Protein AF-A0A1E7NFA7-F1 (afdb_monomer_lite)

Secondary structure (DSSP, 8-state):
-HHHHHHHHHHHHHHHHHTTSTTEEHHHHHHHT-HHHHHHHHHHHHHHHHHHS-TTTHHHHHHHHHHHHHHHHHHHHHHHHTS---EEEEEEEE-TT--SEEEEEEEEEESSSTT-EEEEEEEEEESSGGG-EEEEEEEEE-STTPPPEEEEEEEETTEEEEEESS-EEEEEEPTTT--EEE--

Organism: Kitasatospora aureofaciens (NCBI:txid1894)

Sequence (184 aa):
MLLACGAVAVLLYTEGQWESRSGGLMLVADLLNRPELLLGGALAALIAAAWLSDRRTAVRAASRAVTVTAGVVFLLGALAAHKVSAAETRSREDAPAGAQRTLVVVHRSYGSGSQAGEHWHVLLESGEGWSARRWLLADVGGAPDGARLVEASWTGREQITVVTDSYRRVFNLDQDSGEPVEAR

Foldseek 3Di:
DVVVVVVVLVVLLVVLVVLLAFWHWPVSVVCNVPVPNVLVVVVVVLVVVLVPDDDPVNPVVVVVVVCVSVVVSVVVVVVVVPPAPWPWDKDWDDAPQPFQKIWIKIWTAGCDDQQHKIWIWTKIWHDDDRNIGIHTPDIWDRDPPTWAWPDWDDPDNQKIWTDTPVDIWIWGADPPSRGTDTDD

pLDDT: mean 71.23, std 17.2, range [38.72, 96.31]

Structure (mmCIF, N/CA/C/O backbone):
data_AF-A0A1E7NFA7-F1
#
_entry.id   AF-A0A1E7NFA7-F1
#
loop_
_atom_site.group_PDB
_atom_site.id
_atom_site.type_symbol
_atom_site.label_atom_id
_atom_site.label_alt_id
_atom_site.label_comp_id
_atom_site.label_asym_id
_atom_site.label_entity_id
_atom_site.label_seq_id
_atom_site.pdbx_PDB_ins_code
_atom_site.Cartn_x
_atom_site.Cartn_y
_atom_site.Cartn_z
_atom_site.occupancy
_atom_site.B_iso_or_equiv
_atom_site.auth_seq_id
_atom_site.auth_comp_id
_atom_site.auth_asym_id
_atom_site.auth_atom_id
_atom_site.pdbx_PDB_model_num
ATOM 1 N N . MET A 1 1 ? 12.119 2.334 -33.782 1.00 45.09 1 MET A N 1
ATOM 2 C CA . MET A 1 1 ? 12.369 1.357 -32.697 1.00 45.09 1 MET A CA 1
ATOM 3 C C . MET A 1 1 ? 12.700 2.008 -31.353 1.00 45.09 1 MET A C 1
ATOM 5 O O . MET A 1 1 ? 12.041 1.661 -30.391 1.00 45.09 1 MET A O 1
ATOM 9 N N . LEU A 1 2 ? 13.608 2.988 -31.249 1.00 39.47 2 LEU A N 1
ATOM 10 C CA . LEU A 1 2 ? 13.933 3.638 -29.957 1.00 39.47 2 LEU A CA 1
ATOM 11 C C . LEU A 1 2 ? 12.757 4.388 -29.291 1.00 39.47 2 LEU A C 1
ATOM 13 O O . LEU A 1 2 ? 12.596 4.315 -28.077 1.00 39.47 2 LEU A O 1
ATOM 17 N N . LEU A 1 3 ? 11.886 5.028 -30.082 1.00 38.72 3 LEU A N 1
ATOM 18 C CA . LEU A 1 3 ? 10.644 5.642 -29.583 1.00 38.72 3 LEU A CA 1
ATOM 19 C C . LEU A 1 3 ? 9.662 4.619 -28.986 1.00 38.72 3 LEU A C 1
ATOM 21 O O . LEU A 1 3 ? 8.922 4.956 -28.069 1.00 38.72 3 LEU A O 1
ATOM 25 N N . ALA A 1 4 ? 9.685 3.369 -29.461 1.00 44.06 4 ALA A N 1
ATOM 26 C CA . ALA A 1 4 ? 8.827 2.311 -28.935 1.00 44.06 4 ALA A CA 1
ATOM 27 C C . ALA A 1 4 ? 9.319 1.825 -27.563 1.00 44.06 4 ALA A C 1
ATOM 29 O O . ALA A 1 4 ? 8.507 1.635 -26.669 1.00 44.06 4 ALA A O 1
ATOM 30 N N . CYS A 1 5 ? 10.636 1.714 -27.349 1.00 47.72 5 CYS A N 1
ATOM 31 C CA . CYS A 1 5 ? 11.182 1.342 -26.038 1.00 47.72 5 CYS A CA 1
ATOM 32 C C . CYS A 1 5 ? 10.959 2.431 -24.979 1.00 47.72 5 CYS A C 1
ATOM 34 O O . CYS A 1 5 ? 10.634 2.114 -23.840 1.00 47.72 5 CYS A O 1
ATOM 36 N N . GLY A 1 6 ? 11.087 3.710 -25.356 1.00 47.09 6 GLY A N 1
ATOM 37 C CA . GLY A 1 6 ? 10.772 4.828 -24.461 1.00 47.09 6 GLY A CA 1
ATOM 38 C C . GLY A 1 6 ? 9.289 4.868 -24.084 1.00 47.09 6 GLY A C 1
ATOM 39 O O . GLY A 1 6 ? 8.961 5.019 -22.912 1.00 47.09 6 GLY A O 1
ATOM 40 N N . ALA A 1 7 ? 8.395 4.652 -25.054 1.00 48.97 7 ALA A N 1
ATOM 41 C CA . ALA A 1 7 ? 6.959 4.561 -24.801 1.00 48.97 7 ALA A CA 1
ATOM 42 C C . ALA A 1 7 ? 6.597 3.353 -23.925 1.00 48.97 7 ALA A C 1
ATOM 44 O O . ALA A 1 7 ? 5.767 3.491 -23.040 1.00 48.97 7 ALA A O 1
ATOM 45 N N . VAL A 1 8 ? 7.251 2.202 -24.113 1.00 54.06 8 VAL A N 1
ATOM 46 C CA . VAL A 1 8 ? 7.074 1.022 -23.251 1.00 54.06 8 VAL A CA 1
ATOM 47 C C . VAL A 1 8 ? 7.564 1.297 -21.832 1.00 54.06 8 VAL A C 1
ATOM 49 O O . VAL A 1 8 ? 6.873 0.939 -20.893 1.00 54.06 8 VAL A O 1
ATOM 52 N N . ALA A 1 9 ? 8.693 1.980 -21.641 1.00 54.16 9 ALA A N 1
ATOM 53 C CA . ALA A 1 9 ? 9.161 2.345 -20.303 1.00 54.16 9 ALA A CA 1
ATOM 54 C C . ALA A 1 9 ? 8.204 3.320 -19.595 1.00 54.16 9 ALA A C 1
ATOM 56 O O . ALA A 1 9 ? 7.953 3.172 -18.403 1.00 54.16 9 ALA A O 1
ATOM 57 N N . VAL A 1 10 ? 7.634 4.283 -20.330 1.00 53.47 10 VAL A N 1
ATOM 58 C CA . VAL A 1 10 ? 6.617 5.203 -19.795 1.00 53.47 10 VAL A CA 1
ATOM 59 C C . VAL A 1 10 ? 5.309 4.468 -19.512 1.00 53.47 10 VAL A C 1
ATOM 61 O O . VAL A 1 10 ? 4.738 4.680 -18.451 1.00 53.47 10 VAL A O 1
ATOM 64 N N . LEU A 1 11 ? 4.870 3.573 -20.401 1.00 53.56 11 LEU A N 1
ATOM 65 C CA . LEU A 1 11 ? 3.672 2.757 -20.203 1.00 53.56 11 LEU A CA 1
ATOM 66 C C . LEU A 1 11 ? 3.831 1.806 -19.020 1.00 53.56 11 LEU A C 1
ATOM 68 O O . LEU A 1 11 ? 2.922 1.707 -18.216 1.00 53.56 11 LEU A O 1
ATOM 72 N N . LEU A 1 12 ? 4.994 1.178 -18.850 1.00 53.06 12 LEU A N 1
ATOM 73 C CA . LEU A 1 12 ? 5.303 0.339 -17.692 1.00 53.06 12 LEU A CA 1
ATOM 74 C C . LEU A 1 12 ? 5.412 1.164 -16.405 1.00 53.06 12 LEU A C 1
ATOM 76 O O . LEU A 1 12 ? 4.978 0.709 -15.354 1.00 53.06 12 LEU A O 1
ATOM 80 N N . TYR A 1 13 ? 5.939 2.389 -16.471 1.00 51.97 13 TYR A N 1
ATOM 81 C CA . TYR A 1 13 ? 5.936 3.308 -15.332 1.00 51.97 13 TYR A CA 1
ATOM 82 C C . TYR A 1 13 ? 4.511 3.728 -14.952 1.00 51.97 13 TYR A C 1
ATOM 84 O O . TYR A 1 13 ? 4.179 3.765 -13.767 1.00 51.97 13 TYR A O 1
ATOM 92 N N . THR A 1 14 ? 3.648 4.000 -15.937 1.00 48.22 14 THR A N 1
ATOM 93 C CA . THR A 1 14 ? 2.232 4.270 -15.678 1.00 48.22 14 THR A CA 1
ATOM 94 C C . THR A 1 14 ? 1.519 3.020 -15.179 1.00 48.22 14 THR A C 1
ATOM 96 O O . THR A 1 14 ? 0.798 3.118 -14.199 1.00 48.22 14 THR A O 1
ATOM 99 N N . GLU A 1 15 ? 1.778 1.837 -15.736 1.00 45.34 15 GLU A N 1
ATOM 100 C CA . GLU A 1 15 ? 1.174 0.580 -15.281 1.00 45.34 15 GLU A CA 1
ATOM 101 C C . GLU A 1 15 ? 1.605 0.254 -13.845 1.00 45.34 15 GLU A C 1
ATOM 103 O O . GLU A 1 15 ? 0.772 -0.127 -13.038 1.00 45.34 15 GLU A O 1
ATOM 108 N N . GLY A 1 16 ? 2.860 0.524 -13.465 1.00 45.97 16 GLY A N 1
ATOM 109 C CA . GLY A 1 16 ? 3.337 0.373 -12.085 1.00 45.97 16 GLY A CA 1
ATOM 110 C C . GLY A 1 16 ? 2.671 1.340 -11.098 1.00 45.97 16 GLY A C 1
ATOM 111 O O . GLY A 1 16 ? 2.460 0.998 -9.934 1.00 45.97 16 GLY A O 1
ATOM 112 N N . GLN A 1 17 ? 2.273 2.532 -11.556 1.00 46.72 17 GLN A N 1
ATOM 113 C CA . GLN A 1 17 ? 1.425 3.450 -10.780 1.00 46.72 17 GLN A CA 1
ATOM 114 C C . GLN A 1 17 ? -0.026 2.944 -10.683 1.00 46.72 17 GLN A C 1
ATOM 116 O O . GLN A 1 17 ? -0.701 3.209 -9.691 1.00 46.72 17 GLN A O 1
ATOM 121 N N . TRP A 1 18 ? -0.507 2.192 -11.679 1.00 40.34 18 TRP A N 1
ATOM 122 C CA . TRP A 1 18 ? -1.835 1.571 -11.668 1.00 40.34 18 TRP A CA 1
ATOM 123 C C . TRP A 1 18 ? -1.881 0.279 -10.837 1.00 40.34 18 TRP A C 1
ATOM 125 O O . TRP A 1 18 ? -2.847 0.091 -10.108 1.00 40.34 18 TRP A O 1
ATOM 135 N N . GLU A 1 19 ? -0.829 -0.545 -10.833 1.00 43.25 19 GLU A N 1
ATOM 136 C CA . GLU A 1 19 ? -0.647 -1.684 -9.911 1.00 43.25 19 GLU A CA 1
ATOM 137 C C . GLU A 1 19 ? -0.316 -1.253 -8.478 1.00 43.25 19 GLU A C 1
ATOM 139 O O . GLU A 1 19 ? -0.410 -2.051 -7.550 1.00 43.25 19 GLU A O 1
ATOM 144 N N . SER A 1 20 ? 0.020 0.023 -8.274 1.00 44.62 20 SER A N 1
ATOM 145 C CA . SER A 1 20 ? 0.034 0.630 -6.940 1.00 44.62 20 SER A CA 1
ATOM 146 C C . SER A 1 20 ? -1.382 0.891 -6.400 1.00 44.62 20 SER A C 1
ATOM 148 O O . SER A 1 20 ? -1.522 1.314 -5.252 1.00 44.62 20 SER A O 1
ATOM 150 N N . ARG A 1 21 ? -2.443 0.631 -7.188 1.00 51.91 21 ARG A N 1
ATOM 151 C CA . ARG A 1 21 ? -3.807 0.512 -6.659 1.00 51.91 21 ARG A CA 1
ATOM 152 C C . ARG A 1 21 ? -4.007 -0.859 -6.031 1.00 51.91 21 ARG A C 1
ATOM 154 O O . ARG A 1 21 ? -3.461 -1.861 -6.480 1.00 51.91 21 ARG A O 1
ATOM 161 N N . SER A 1 22 ? -4.809 -0.863 -4.976 1.00 59.03 22 SER A N 1
ATOM 162 C CA . SER A 1 22 ? -5.050 -2.000 -4.102 1.00 59.03 22 SER A CA 1
ATOM 163 C C . SER A 1 22 ? -5.289 -3.308 -4.873 1.00 59.03 22 SER A C 1
ATOM 165 O O . SER A 1 22 ? -6.255 -3.409 -5.622 1.00 59.03 22 SER A O 1
ATOM 167 N N . GLY A 1 23 ? -4.395 -4.291 -4.692 1.00 59.59 23 GLY A N 1
ATOM 168 C CA . GLY A 1 23 ? -4.496 -5.636 -5.274 1.00 59.59 23 GLY A CA 1
ATOM 169 C C . GLY A 1 23 ? -3.471 -5.996 -6.360 1.00 59.59 23 GLY A C 1
ATOM 170 O O . GLY A 1 23 ? -3.515 -7.126 -6.849 1.00 59.59 23 GLY A O 1
ATOM 171 N N . GLY A 1 24 ? -2.554 -5.092 -6.729 1.00 67.81 24 GLY A N 1
ATOM 172 C CA . GLY A 1 24 ? -1.496 -5.349 -7.720 1.00 67.81 24 GLY A CA 1
ATOM 173 C C . GLY A 1 24 ? -0.357 -6.264 -7.239 1.00 67.81 24 GLY A C 1
ATOM 174 O O . GLY A 1 24 ? -0.185 -6.495 -6.034 1.00 67.81 24 GLY A O 1
ATOM 175 N N . LEU A 1 25 ? 0.434 -6.796 -8.185 1.00 68.31 25 LEU A N 1
ATOM 176 C CA . LEU A 1 25 ? 1.561 -7.692 -7.896 1.00 68.31 25 LEU A CA 1
ATOM 177 C C . LEU A 1 25 ? 2.736 -6.924 -7.274 1.00 68.31 25 LEU A C 1
ATOM 179 O O . LEU A 1 25 ? 3.338 -6.037 -7.881 1.00 68.31 25 LEU A O 1
ATOM 183 N N . MET A 1 26 ? 3.124 -7.324 -6.063 1.00 68.50 26 MET A N 1
ATOM 184 C CA . MET A 1 26 ? 4.132 -6.639 -5.252 1.00 68.50 26 MET A CA 1
ATOM 185 C C . MET A 1 26 ? 5.502 -6.564 -5.939 1.00 68.50 26 MET A C 1
ATOM 187 O O . MET A 1 26 ? 6.153 -5.522 -5.884 1.00 68.50 26 MET A O 1
ATOM 191 N N . LEU A 1 27 ? 5.941 -7.639 -6.608 1.00 59.28 27 LEU A N 1
ATOM 192 C CA . LEU A 1 27 ? 7.246 -7.666 -7.285 1.00 59.28 27 LEU A CA 1
ATOM 193 C C . LEU A 1 27 ? 7.311 -6.730 -8.489 1.00 59.28 27 LEU A C 1
ATOM 195 O O . LEU A 1 27 ? 8.365 -6.150 -8.743 1.00 59.28 27 LEU A O 1
ATOM 199 N N . VAL A 1 28 ? 6.209 -6.574 -9.223 1.00 61.00 28 VAL A N 1
ATOM 200 C CA . VAL A 1 28 ? 6.164 -5.681 -10.385 1.00 61.00 28 VAL A CA 1
ATOM 201 C C . VAL A 1 28 ? 6.218 -4.233 -9.904 1.00 61.00 28 VAL A C 1
ATOM 203 O O . VAL A 1 28 ? 7.060 -3.464 -10.374 1.00 61.00 28 VAL A O 1
ATOM 206 N N . ALA A 1 2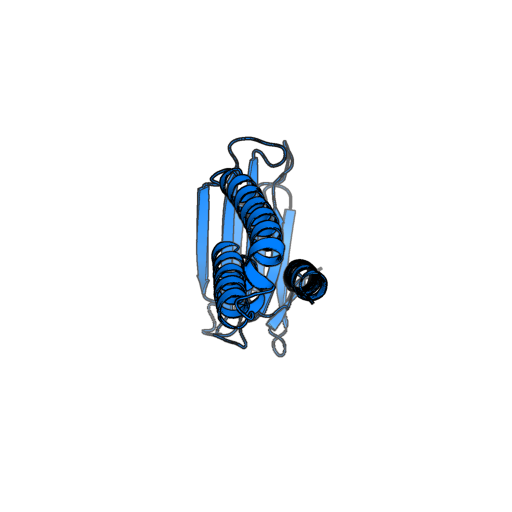9 ? 5.435 -3.901 -8.874 1.00 59.91 29 ALA A N 1
ATOM 207 C CA . ALA A 1 29 ? 5.470 -2.592 -8.232 1.00 59.91 29 ALA A CA 1
ATOM 208 C C . ALA A 1 29 ? 6.856 -2.265 -7.643 1.00 59.91 29 ALA A C 1
ATOM 210 O O . ALA A 1 29 ? 7.389 -1.187 -7.901 1.00 59.91 29 ALA A O 1
ATOM 211 N N . ASP A 1 30 ? 7.488 -3.187 -6.906 1.00 63.66 30 ASP A N 1
ATOM 212 C CA . ASP A 1 30 ? 8.806 -2.950 -6.298 1.00 63.66 30 ASP A CA 1
ATOM 213 C C . ASP A 1 30 ? 9.936 -2.870 -7.339 1.00 63.66 30 ASP A C 1
ATOM 215 O O . ASP A 1 30 ? 10.880 -2.096 -7.157 1.00 63.66 30 ASP A O 1
ATOM 219 N N . LEU A 1 31 ? 9.847 -3.614 -8.449 1.00 57.94 31 LEU A N 1
ATOM 220 C CA . LEU A 1 31 ? 10.816 -3.538 -9.545 1.00 57.94 31 LEU A CA 1
ATOM 221 C C . LEU A 1 31 ? 10.690 -2.218 -10.321 1.00 57.94 31 LEU A C 1
ATOM 223 O O . LEU A 1 31 ? 11.700 -1.580 -10.616 1.00 57.94 31 LEU A O 1
ATOM 227 N N . LEU A 1 32 ? 9.462 -1.782 -10.612 1.00 57.47 32 LEU A N 1
ATOM 228 C CA . LEU A 1 32 ? 9.188 -0.529 -11.325 1.00 57.47 32 LEU A CA 1
ATOM 229 C C . LEU A 1 32 ? 9.464 0.711 -10.470 1.00 57.47 32 LEU A C 1
ATOM 231 O O . LEU A 1 32 ? 9.817 1.762 -11.005 1.00 57.47 32 LEU A O 1
ATOM 235 N N . ASN A 1 33 ? 9.361 0.593 -9.146 1.00 58.44 33 ASN A N 1
ATOM 236 C CA . ASN A 1 33 ? 9.668 1.680 -8.220 1.00 58.44 33 ASN A CA 1
ATOM 237 C C . ASN A 1 33 ? 11.178 1.820 -7.931 1.00 58.44 33 ASN A C 1
ATOM 239 O O . ASN A 1 33 ? 11.580 2.713 -7.185 1.00 58.44 33 ASN A O 1
ATOM 243 N N . ARG A 1 34 ? 12.033 0.974 -8.535 1.00 55.78 34 ARG A N 1
ATOM 244 C CA . ARG A 1 34 ? 13.500 1.107 -8.513 1.00 55.78 34 ARG A CA 1
ATOM 245 C C . ARG A 1 34 ? 14.010 1.709 -9.828 1.00 55.78 34 ARG A C 1
ATOM 247 O O . ARG A 1 34 ? 14.362 0.964 -10.748 1.00 55.78 34 ARG A O 1
ATOM 254 N N . PRO A 1 35 ? 14.120 3.050 -9.929 1.00 55.28 35 PRO A N 1
ATOM 255 C CA . PRO A 1 35 ? 14.552 3.716 -11.160 1.00 55.28 35 PRO A CA 1
ATOM 256 C C . PRO A 1 35 ? 15.947 3.266 -11.617 1.00 55.28 35 PRO A C 1
ATOM 258 O O . PRO A 1 35 ? 16.221 3.236 -12.811 1.00 55.28 35 PRO A O 1
ATOM 261 N N . GLU A 1 36 ? 16.810 2.850 -10.691 1.00 58.50 36 GLU A N 1
ATOM 262 C CA . GLU A 1 36 ? 18.171 2.3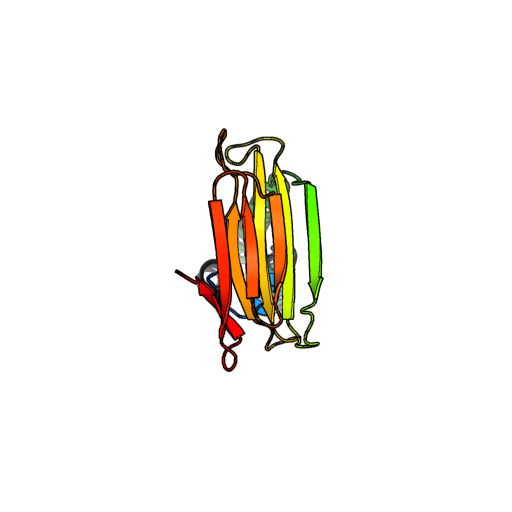81 -10.972 1.00 58.50 36 GLU A CA 1
ATOM 263 C C . GLU A 1 36 ? 18.211 1.124 -11.850 1.00 58.50 36 GLU A C 1
ATOM 265 O O . GLU A 1 36 ? 19.040 1.031 -12.754 1.00 58.50 36 GLU A O 1
ATOM 270 N N . LEU A 1 37 ? 17.296 0.172 -11.635 1.00 57.00 37 LEU A N 1
ATOM 271 C CA . LEU A 1 37 ? 17.248 -1.069 -12.415 1.00 57.00 37 LEU A CA 1
ATOM 272 C C . LEU A 1 37 ? 16.712 -0.820 -13.825 1.00 57.00 37 LEU A C 1
ATOM 274 O O . LEU A 1 37 ? 17.230 -1.381 -14.791 1.00 57.00 37 LEU A O 1
ATOM 278 N N . LEU A 1 38 ? 15.728 0.074 -13.955 1.00 59.97 38 LEU A N 1
ATOM 279 C CA . LEU A 1 38 ? 15.221 0.518 -15.253 1.00 59.97 38 LEU A CA 1
ATOM 280 C C . LEU A 1 38 ? 16.298 1.275 -16.042 1.00 59.97 38 LEU A C 1
ATOM 282 O O . LEU A 1 38 ? 16.486 1.018 -17.231 1.00 59.97 38 LEU A O 1
ATOM 286 N N . LEU A 1 39 ? 17.054 2.153 -15.376 1.00 57.22 39 LEU A N 1
ATOM 287 C CA . LEU A 1 39 ? 18.181 2.870 -15.976 1.00 57.22 39 LEU A CA 1
ATOM 288 C C . LEU A 1 39 ? 19.314 1.913 -16.376 1.00 57.22 39 LEU A C 1
ATOM 290 O O . LEU A 1 39 ? 19.850 2.033 -17.478 1.00 57.22 39 LEU A O 1
ATOM 294 N N . GLY A 1 40 ? 19.641 0.929 -15.533 1.00 60.91 40 GLY A N 1
ATOM 295 C CA . GLY A 1 40 ? 20.648 -0.094 -15.822 1.00 60.91 40 GLY A CA 1
ATOM 296 C C . GLY A 1 40 ? 20.266 -0.993 -17.001 1.00 60.91 40 GLY A C 1
ATOM 297 O O . GLY A 1 40 ? 21.081 -1.220 -17.895 1.00 60.91 40 GLY A O 1
ATOM 298 N N . GLY A 1 41 ? 19.009 -1.446 -17.057 1.00 63.06 41 GLY A N 1
ATOM 299 C CA . GLY A 1 41 ? 18.480 -2.229 -18.176 1.00 63.06 41 GLY A CA 1
ATOM 300 C C . GLY A 1 41 ? 18.457 -1.439 -19.487 1.00 63.06 41 GLY A C 1
ATOM 301 O O . GLY A 1 41 ? 18.881 -1.948 -20.527 1.00 63.06 41 GLY A O 1
ATOM 302 N N . ALA A 1 42 ? 18.045 -0.169 -19.437 1.00 60.53 42 ALA A N 1
ATOM 303 C CA . ALA A 1 42 ? 18.094 0.723 -20.591 1.00 60.53 42 ALA A CA 1
ATOM 304 C C . ALA A 1 42 ? 19.535 0.937 -21.088 1.00 60.53 42 ALA A C 1
ATOM 306 O O . ALA A 1 42 ? 19.786 0.868 -22.291 1.00 60.53 42 ALA A O 1
ATOM 307 N N . LEU A 1 43 ? 20.497 1.125 -20.177 1.00 56.06 43 LEU A N 1
ATOM 308 C CA . LEU A 1 43 ? 21.916 1.248 -20.511 1.00 56.06 43 LEU A CA 1
ATOM 309 C C . LEU A 1 43 ? 22.455 -0.027 -21.180 1.00 56.06 43 LEU A C 1
ATOM 311 O O . LEU A 1 43 ? 23.102 0.053 -22.224 1.00 56.06 43 LEU A O 1
ATOM 315 N N . ALA A 1 44 ? 22.154 -1.203 -20.624 1.00 59.62 44 ALA A N 1
ATOM 316 C CA . ALA A 1 44 ? 22.566 -2.486 -21.188 1.00 59.62 44 ALA A CA 1
ATOM 317 C C . ALA A 1 44 ? 21.990 -2.709 -22.597 1.00 59.62 44 ALA A C 1
ATOM 319 O O . ALA A 1 44 ? 22.716 -3.118 -23.506 1.00 59.62 44 ALA A O 1
ATOM 320 N N . ALA A 1 45 ? 20.716 -2.369 -22.810 1.00 60.47 45 ALA A N 1
ATOM 321 C CA . ALA A 1 45 ? 20.075 -2.451 -24.119 1.00 60.47 45 ALA A CA 1
ATOM 322 C C . ALA A 1 45 ? 20.722 -1.506 -25.148 1.00 60.47 45 ALA A C 1
ATOM 324 O O . ALA A 1 45 ? 20.890 -1.883 -26.308 1.00 60.47 45 ALA A O 1
ATOM 325 N N . LEU A 1 46 ? 21.140 -0.304 -24.735 1.00 58.53 46 LEU A N 1
ATOM 326 C CA . LEU A 1 46 ? 21.867 0.633 -25.601 1.00 58.53 46 LEU A CA 1
ATOM 327 C C . LEU A 1 46 ? 23.261 0.122 -25.962 1.00 58.53 46 LEU A C 1
ATOM 329 O O . LEU A 1 46 ? 23.669 0.250 -27.115 1.00 58.53 46 LEU A O 1
ATOM 333 N N . ILE A 1 47 ? 23.977 -0.477 -25.007 1.00 57.03 47 ILE A N 1
ATOM 334 C CA . ILE A 1 47 ? 25.289 -1.090 -25.252 1.00 57.03 47 ILE A CA 1
ATOM 335 C C . ILE A 1 47 ? 25.145 -2.253 -26.240 1.00 57.03 47 ILE A C 1
ATOM 337 O O . ILE A 1 47 ? 25.897 -2.322 -27.212 1.00 57.03 47 ILE A O 1
ATOM 341 N N . ALA A 1 48 ? 24.149 -3.122 -26.050 1.00 58.66 48 ALA A N 1
ATOM 342 C CA . ALA A 1 48 ? 23.862 -4.228 -26.961 1.00 58.66 48 ALA A CA 1
ATOM 343 C C . ALA A 1 48 ? 23.477 -3.736 -28.368 1.00 58.66 48 ALA A C 1
ATOM 345 O O . ALA A 1 48 ? 23.981 -4.251 -29.365 1.00 58.66 48 ALA A O 1
ATOM 346 N N . ALA A 1 49 ? 22.641 -2.698 -28.462 1.00 56.84 49 ALA A N 1
ATOM 347 C CA . ALA A 1 49 ? 22.261 -2.086 -29.733 1.00 56.84 49 ALA A CA 1
ATOM 348 C C . ALA A 1 49 ? 23.454 -1.426 -30.446 1.00 56.84 49 ALA A C 1
ATOM 350 O O . ALA A 1 49 ? 23.568 -1.523 -31.667 1.00 56.84 49 ALA A O 1
ATOM 351 N N . ALA A 1 50 ? 24.365 -0.796 -29.697 1.00 53.69 50 ALA A N 1
ATOM 352 C CA . ALA A 1 50 ? 25.601 -0.239 -30.241 1.00 53.69 50 ALA A CA 1
ATOM 353 C C . ALA A 1 50 ? 26.535 -1.341 -30.766 1.00 53.69 50 ALA A C 1
ATOM 355 O O . ALA A 1 50 ? 27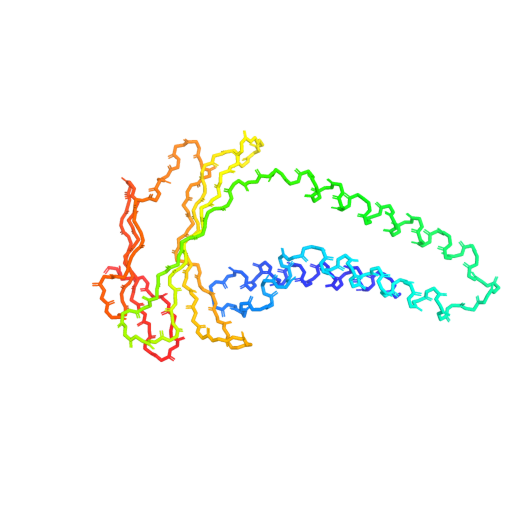.115 -1.186 -31.840 1.00 53.69 50 ALA A O 1
ATOM 356 N N . TRP A 1 51 ? 26.621 -2.474 -30.061 1.00 56.94 51 TRP A N 1
ATOM 357 C CA . TRP A 1 51 ? 27.388 -3.651 -30.481 1.00 56.94 51 TRP A CA 1
ATOM 358 C C . TRP A 1 51 ? 26.833 -4.326 -31.740 1.00 56.94 51 TRP A C 1
ATOM 360 O O . TRP A 1 51 ? 27.612 -4.795 -32.566 1.00 56.94 51 TRP A O 1
ATOM 370 N N . LEU A 1 52 ? 25.506 -4.357 -31.905 1.00 58.66 52 LEU A N 1
ATOM 371 C CA . LEU A 1 52 ? 24.844 -4.943 -33.078 1.00 58.66 52 LEU A CA 1
ATOM 372 C C . LEU A 1 52 ? 24.823 -4.019 -34.309 1.00 58.66 52 LEU A C 1
ATOM 374 O O . LEU A 1 52 ? 24.473 -4.466 -35.400 1.00 58.66 52 LEU A O 1
ATOM 378 N N . SER A 1 53 ? 25.147 -2.732 -34.152 1.00 50.00 53 SER A N 1
ATOM 379 C CA . SER A 1 53 ? 25.070 -1.754 -35.240 1.00 50.00 53 SER A CA 1
ATOM 380 C C . SER A 1 53 ? 26.315 -1.769 -36.138 1.00 50.00 53 SER A C 1
ATOM 382 O O . SER A 1 53 ? 27.451 -1.707 -35.671 1.00 50.00 53 SER A O 1
ATOM 384 N N . ASP A 1 54 ? 26.097 -1.849 -37.452 1.00 53.59 54 ASP A N 1
ATOM 385 C CA . ASP A 1 54 ? 27.154 -2.002 -38.456 1.00 53.59 54 ASP A CA 1
ATOM 386 C C . ASP A 1 54 ? 28.085 -0.767 -38.537 1.00 53.59 54 ASP A C 1
ATOM 388 O O . ASP A 1 54 ? 27.648 0.391 -38.525 1.00 53.59 54 ASP A O 1
ATOM 392 N N . ARG A 1 55 ? 29.403 -1.007 -38.631 1.00 55.84 55 ARG A N 1
ATOM 393 C CA . ARG A 1 55 ? 30.483 -0.045 -38.304 1.00 55.84 55 ARG A CA 1
ATOM 394 C C . ARG A 1 55 ? 30.480 1.255 -39.124 1.00 55.84 55 ARG A C 1
ATOM 396 O O . ARG A 1 55 ? 31.092 2.233 -38.697 1.00 55.84 55 ARG A O 1
ATOM 403 N N . ARG A 1 56 ? 29.839 1.295 -40.299 1.00 54.44 56 ARG A N 1
ATOM 404 C CA . ARG A 1 56 ? 29.933 2.425 -41.255 1.00 54.44 56 ARG A CA 1
ATOM 405 C C . ARG A 1 56 ? 28.807 3.458 -41.143 1.00 54.44 56 ARG A C 1
ATOM 407 O O . ARG A 1 56 ? 29.049 4.633 -41.401 1.00 54.44 56 ARG A O 1
ATOM 414 N N . THR A 1 57 ? 27.612 3.063 -40.714 1.00 50.38 57 THR A N 1
ATOM 415 C CA . THR A 1 57 ? 26.479 3.969 -40.418 1.00 50.38 57 THR A CA 1
ATOM 416 C C . THR A 1 57 ? 26.384 4.311 -38.927 1.00 50.38 57 THR A C 1
ATOM 418 O O . THR A 1 57 ? 25.755 5.305 -38.556 1.00 50.38 57 THR A O 1
ATOM 421 N N . ALA A 1 58 ? 27.087 3.549 -38.080 1.00 50.09 58 ALA A N 1
ATOM 422 C CA . ALA A 1 58 ? 27.122 3.698 -36.631 1.00 50.09 58 ALA A CA 1
ATOM 423 C C . ALA A 1 58 ? 27.662 5.054 -36.146 1.00 50.09 58 ALA A C 1
ATOM 425 O O . ALA A 1 58 ? 27.056 5.666 -35.282 1.00 50.09 58 ALA A O 1
ATOM 426 N N . VAL A 1 59 ? 28.751 5.601 -36.694 1.00 51.81 59 VAL A N 1
ATOM 427 C CA . VAL A 1 59 ? 29.463 6.706 -36.008 1.00 51.81 59 VAL A CA 1
ATOM 428 C C . VAL A 1 59 ? 28.638 8.004 -35.898 1.00 51.81 59 VAL A C 1
ATOM 430 O O . VAL A 1 59 ? 28.703 8.696 -34.882 1.00 51.81 59 VAL A O 1
ATOM 433 N N . ARG A 1 60 ? 27.802 8.339 -36.893 1.00 52.16 60 ARG A N 1
ATOM 434 C CA . ARG A 1 60 ? 26.978 9.572 -36.875 1.00 52.16 60 ARG A CA 1
ATOM 435 C C . ARG A 1 60 ? 25.586 9.385 -36.265 1.00 52.16 60 ARG A C 1
ATOM 437 O O . ARG A 1 60 ? 25.078 10.307 -35.633 1.00 52.16 60 ARG A O 1
ATOM 444 N N . ALA A 1 61 ? 24.973 8.214 -36.437 1.00 50.19 61 ALA A N 1
ATOM 445 C CA . ALA A 1 61 ? 23.670 7.913 -35.845 1.00 50.19 61 ALA A CA 1
ATOM 446 C C . ALA A 1 61 ? 23.799 7.503 -34.369 1.00 50.19 61 ALA A C 1
ATOM 448 O O . ALA A 1 61 ? 23.020 7.965 -33.536 1.00 50.19 61 ALA A O 1
ATOM 449 N N . ALA A 1 62 ? 24.826 6.719 -34.024 1.00 50.16 62 ALA A N 1
ATOM 450 C CA . ALA A 1 62 ? 25.105 6.325 -32.648 1.00 50.16 62 ALA A CA 1
ATOM 451 C C . ALA A 1 62 ? 25.583 7.509 -31.811 1.00 50.16 62 ALA A C 1
ATOM 453 O O . ALA A 1 62 ? 25.161 7.618 -30.674 1.00 50.16 62 ALA A O 1
ATOM 454 N N . SER A 1 63 ? 26.368 8.451 -32.346 1.00 50.72 63 SER A N 1
ATOM 455 C CA . SER A 1 63 ? 26.783 9.623 -31.555 1.00 50.72 63 SER A CA 1
ATOM 456 C C . SER A 1 63 ? 25.598 10.495 -31.137 1.00 50.72 63 SER A C 1
ATOM 458 O O . SER A 1 63 ? 25.521 10.853 -29.965 1.00 50.72 63 SER A O 1
ATOM 460 N N . ARG A 1 64 ? 24.635 10.765 -32.037 1.00 53.66 64 ARG A N 1
ATOM 461 C CA . ARG A 1 64 ? 23.391 11.493 -31.710 1.00 53.66 64 ARG A CA 1
ATOM 462 C C . ARG A 1 64 ? 22.462 10.700 -30.790 1.00 53.66 64 ARG A C 1
ATOM 464 O O . ARG A 1 64 ? 21.931 11.266 -29.842 1.00 53.66 64 ARG A O 1
ATOM 471 N N . ALA A 1 65 ? 22.277 9.403 -31.035 1.00 54.66 65 ALA A N 1
ATOM 472 C CA . ALA A 1 65 ? 21.438 8.567 -30.177 1.00 54.66 65 ALA A CA 1
ATOM 473 C C . ALA A 1 65 ? 22.043 8.408 -28.773 1.00 54.66 65 ALA A C 1
ATOM 475 O O . ALA A 1 65 ? 21.326 8.517 -27.784 1.00 54.66 65 ALA A O 1
ATOM 476 N N . VAL A 1 66 ? 23.361 8.233 -28.667 1.00 56.44 66 VAL A N 1
ATOM 477 C CA . VAL A 1 66 ? 24.079 8.134 -27.391 1.00 56.44 66 VAL A CA 1
ATOM 478 C C . VAL A 1 66 ? 24.054 9.463 -26.647 1.00 56.44 66 VAL A C 1
ATOM 480 O O . VAL A 1 66 ? 23.795 9.440 -25.456 1.00 56.44 66 VAL A O 1
ATOM 483 N N . THR A 1 67 ? 24.235 10.619 -27.299 1.00 56.84 67 THR A N 1
ATOM 484 C CA . THR A 1 67 ? 24.140 11.917 -26.592 1.00 56.84 67 THR A CA 1
ATOM 485 C C . THR A 1 67 ? 22.727 12.225 -26.127 1.00 56.84 67 THR A C 1
ATOM 487 O O . THR A 1 67 ? 22.561 12.681 -25.002 1.00 56.84 67 THR A O 1
ATOM 490 N N . VAL A 1 68 ? 21.705 11.949 -26.942 1.00 60.28 68 VAL A N 1
ATOM 491 C CA . VAL A 1 68 ? 20.310 12.142 -26.517 1.00 60.28 68 VAL A CA 1
ATOM 492 C C . VAL A 1 68 ? 19.981 11.199 -25.366 1.00 60.28 68 VAL A C 1
ATOM 494 O O . VAL A 1 68 ? 19.413 11.633 -24.372 1.00 60.28 68 VAL A O 1
ATOM 497 N N . THR A 1 69 ? 20.391 9.932 -25.445 1.00 56.78 69 THR A N 1
ATOM 498 C CA . THR A 1 69 ? 20.055 8.967 -24.393 1.00 56.78 69 THR A CA 1
ATOM 499 C C . THR A 1 69 ? 20.881 9.180 -23.130 1.00 56.78 69 THR A C 1
ATOM 501 O O . THR A 1 69 ? 20.325 9.121 -22.045 1.00 56.78 69 THR A O 1
ATOM 504 N N . ALA A 1 70 ? 22.167 9.516 -23.240 1.00 55.97 70 ALA A N 1
ATOM 505 C CA . ALA A 1 70 ? 22.996 9.909 -22.102 1.00 55.97 70 ALA A CA 1
ATOM 506 C C . ALA A 1 70 ? 22.499 11.215 -21.477 1.00 55.97 70 ALA A C 1
ATOM 508 O O . ALA A 1 70 ? 22.475 11.322 -20.260 1.00 55.97 70 ALA A O 1
ATOM 509 N N . GLY A 1 71 ? 22.042 12.175 -22.285 1.00 62.09 71 GLY A N 1
ATOM 510 C CA . GLY A 1 71 ? 21.414 13.403 -21.808 1.00 62.09 71 GLY A CA 1
ATOM 511 C C . GLY A 1 71 ? 20.113 13.125 -21.061 1.00 62.09 71 GLY A C 1
ATOM 512 O O . GLY A 1 71 ? 19.918 13.659 -19.979 1.00 62.09 71 GLY A O 1
ATOM 513 N N . VAL A 1 72 ? 19.260 12.237 -21.578 1.00 62.31 72 VAL A N 1
ATOM 514 C CA . VAL A 1 72 ? 18.016 11.819 -20.913 1.00 62.31 72 VAL A CA 1
ATOM 515 C C . VAL A 1 72 ? 18.303 11.015 -19.644 1.00 62.31 72 VAL A C 1
ATOM 517 O O . VAL A 1 72 ? 17.689 11.288 -18.622 1.00 62.31 72 VAL A O 1
ATOM 520 N N . VAL A 1 73 ? 19.259 10.082 -19.663 1.00 61.03 73 VAL A N 1
ATOM 521 C CA . VAL A 1 73 ? 19.690 9.311 -18.482 1.00 61.03 73 VAL A CA 1
ATOM 522 C C . VAL A 1 73 ? 20.313 10.226 -17.432 1.00 61.03 73 VAL A C 1
ATOM 524 O O . VAL A 1 73 ? 20.016 10.077 -16.255 1.00 61.03 73 VAL A O 1
ATOM 527 N N . PHE A 1 74 ? 21.128 11.198 -17.838 1.00 62.97 74 PHE A N 1
ATOM 528 C CA . PHE A 1 74 ? 21.717 12.183 -16.937 1.00 62.97 74 PHE A CA 1
ATOM 529 C C . PHE A 1 74 ? 20.656 13.125 -16.369 1.00 62.97 74 PHE A C 1
ATOM 531 O O . PHE A 1 74 ? 20.669 13.388 -15.176 1.00 62.97 74 PHE A O 1
ATOM 538 N N . LEU A 1 75 ? 19.702 13.588 -17.183 1.00 61.03 75 LEU A N 1
ATOM 539 C CA . LEU A 1 75 ? 18.606 14.442 -16.727 1.00 61.03 75 LEU A CA 1
ATOM 540 C C . LEU A 1 75 ? 17.680 13.681 -15.772 1.00 61.03 75 LEU A C 1
ATOM 542 O O . LEU A 1 75 ? 17.351 14.200 -14.714 1.00 61.03 75 LEU A O 1
ATOM 546 N N . LEU A 1 76 ? 17.307 12.441 -16.104 1.00 57.72 76 LEU A N 1
ATOM 547 C CA . LEU A 1 76 ? 16.509 11.561 -15.246 1.00 57.72 76 LEU A CA 1
ATOM 548 C C . LEU A 1 76 ? 17.264 11.181 -13.972 1.00 57.72 76 LEU A C 1
ATOM 550 O O . LEU A 1 76 ? 16.662 11.168 -12.907 1.00 57.72 76 LEU A O 1
ATOM 554 N N . GLY A 1 77 ? 18.568 10.917 -14.063 1.00 53.72 77 GLY A N 1
ATOM 555 C CA . GLY A 1 77 ? 19.442 10.653 -12.923 1.00 53.72 77 GLY A CA 1
ATOM 556 C C . GLY A 1 77 ? 19.600 11.876 -12.022 1.00 53.72 77 GLY A C 1
ATOM 557 O O . GLY A 1 77 ? 19.523 11.747 -10.808 1.00 53.72 77 GLY A O 1
ATOM 558 N N . ALA A 1 78 ? 19.729 13.074 -12.595 1.00 56.75 78 ALA A N 1
ATOM 559 C CA . ALA A 1 78 ? 19.773 14.333 -11.858 1.00 56.75 78 ALA A CA 1
ATOM 560 C C . ALA A 1 78 ? 18.418 14.663 -11.215 1.00 56.75 78 ALA A C 1
ATOM 562 O O . ALA A 1 78 ? 18.381 15.057 -10.055 1.00 56.75 78 ALA A O 1
ATOM 563 N N . LEU A 1 79 ? 17.304 14.437 -11.921 1.00 54.44 79 LEU A N 1
ATOM 564 C CA . LEU A 1 79 ? 15.940 14.557 -11.390 1.00 54.44 79 LEU A CA 1
ATOM 565 C C . LEU A 1 79 ? 15.669 13.532 -10.280 1.00 54.44 79 LEU A C 1
ATOM 567 O O . LEU A 1 79 ? 15.013 13.858 -9.295 1.00 54.44 79 LEU A O 1
ATOM 571 N N . ALA A 1 80 ? 16.193 12.312 -10.413 1.00 53.31 80 ALA A N 1
ATOM 572 C CA . ALA A 1 80 ? 16.113 11.272 -9.394 1.00 53.31 80 ALA A CA 1
ATOM 573 C C . ALA A 1 80 ? 17.000 11.590 -8.181 1.00 53.31 80 ALA A C 1
ATOM 575 O O . ALA A 1 80 ? 16.556 11.403 -7.058 1.00 53.31 80 ALA A O 1
ATOM 576 N N . ALA A 1 81 ? 18.202 12.137 -8.380 1.00 52.47 81 ALA A N 1
ATOM 577 C CA . ALA A 1 81 ? 19.081 12.597 -7.303 1.00 52.47 81 ALA A CA 1
ATOM 578 C C . ALA A 1 81 ? 18.560 13.876 -6.618 1.00 52.47 81 ALA A C 1
ATOM 580 O O . ALA A 1 81 ? 18.862 14.121 -5.455 1.00 52.47 81 ALA A O 1
ATOM 581 N N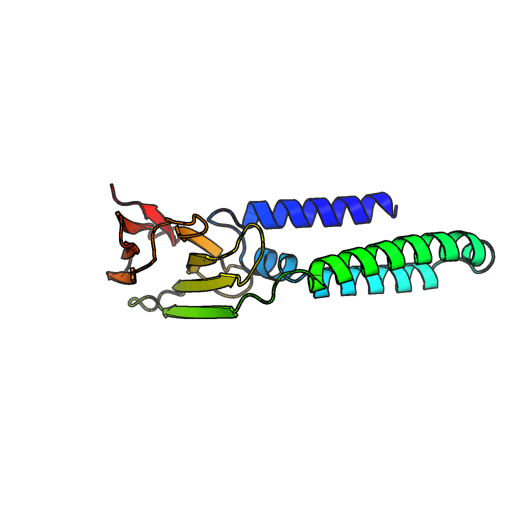 . HIS A 1 82 ? 17.752 14.680 -7.317 1.00 48.94 82 HIS A N 1
ATOM 582 C CA . HIS A 1 82 ? 16.966 15.772 -6.735 1.00 48.94 82 HIS A CA 1
ATOM 583 C C . HIS A 1 82 ? 15.702 15.296 -6.015 1.00 48.94 82 HIS A C 1
ATOM 585 O O . HIS A 1 82 ? 15.015 16.122 -5.406 1.00 48.94 82 HIS A O 1
ATOM 591 N N . LYS A 1 83 ? 15.384 13.992 -6.023 1.00 47.47 83 LYS A N 1
ATOM 592 C CA . LYS A 1 83 ? 14.395 13.475 -5.082 1.00 47.47 83 LYS A CA 1
ATOM 593 C C . LYS A 1 83 ? 15.000 13.556 -3.691 1.00 47.47 83 LYS A C 1
ATOM 595 O O . LYS A 1 83 ? 15.890 12.795 -3.328 1.00 47.47 83 LYS A O 1
ATOM 600 N N . VAL A 1 84 ? 14.504 14.556 -2.969 1.00 52.72 84 VAL A N 1
ATOM 601 C CA . VAL A 1 84 ? 14.650 14.803 -1.539 1.00 52.72 84 VAL A CA 1
ATOM 602 C C . VAL A 1 84 ? 14.866 13.479 -0.818 1.00 52.72 84 VAL A C 1
ATOM 604 O O . VAL A 1 84 ? 14.014 12.594 -0.889 1.00 52.72 84 VAL A O 1
ATOM 607 N N . SER A 1 85 ? 16.022 13.350 -0.163 1.00 52.28 85 SER A N 1
ATOM 608 C CA . SER A 1 85 ? 16.322 12.255 0.756 1.00 52.28 85 SER A CA 1
ATOM 609 C C . SER A 1 85 ? 15.261 12.261 1.851 1.00 52.28 85 SER A C 1
ATOM 611 O O . SER A 1 85 ? 15.401 12.963 2.851 1.00 52.28 85 SER A O 1
ATOM 613 N N . ALA A 1 86 ? 14.171 11.533 1.634 1.00 60.56 86 ALA A N 1
ATOM 614 C CA . ALA A 1 86 ? 13.169 11.324 2.653 1.00 60.56 86 ALA A CA 1
ATOM 615 C C . ALA A 1 86 ? 13.744 10.340 3.664 1.00 60.56 86 ALA A C 1
ATOM 617 O O . ALA A 1 86 ? 14.262 9.289 3.275 1.00 60.56 86 ALA A O 1
ATOM 618 N N . ALA A 1 87 ? 13.667 10.665 4.952 1.00 70.69 87 ALA A N 1
ATOM 619 C CA . ALA A 1 87 ? 13.931 9.646 5.954 1.00 70.69 87 ALA A CA 1
ATOM 620 C C . ALA A 1 87 ? 12.749 8.669 5.905 1.00 70.69 87 ALA A C 1
ATOM 622 O O . ALA A 1 87 ? 11.620 9.039 6.229 1.00 70.69 87 ALA A O 1
ATOM 623 N N . GLU A 1 88 ? 13.000 7.454 5.411 1.00 79.94 88 GLU A N 1
ATOM 624 C CA . GLU A 1 88 ? 12.001 6.390 5.340 1.00 79.94 88 GLU A CA 1
ATOM 625 C C . GLU A 1 88 ? 12.197 5.428 6.514 1.00 79.94 88 GLU A C 1
ATOM 627 O O . GLU A 1 88 ? 13.242 4.788 6.641 1.00 79.94 88 GLU A O 1
ATOM 632 N N . THR A 1 89 ? 11.170 5.298 7.351 1.00 83.38 89 THR A N 1
ATOM 633 C CA . THR A 1 89 ? 11.105 4.284 8.405 1.00 83.38 89 THR A CA 1
ATOM 634 C C . THR A 1 89 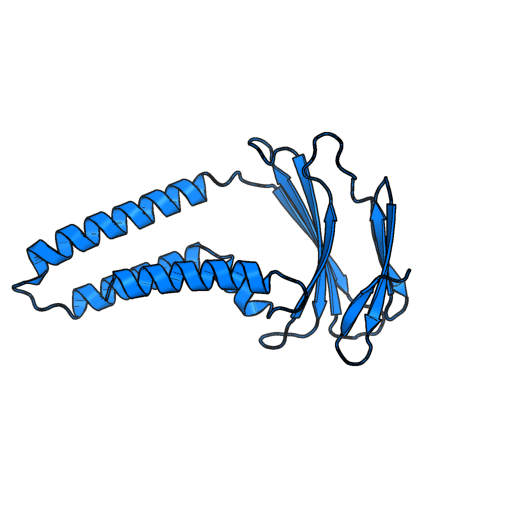? 10.002 3.300 8.060 1.00 83.38 89 THR A C 1
ATOM 636 O O . THR A 1 89 ? 8.877 3.697 7.759 1.00 83.38 89 THR A O 1
ATOM 639 N N . ARG A 1 90 ? 10.312 2.003 8.114 1.00 87.19 90 ARG A N 1
ATOM 640 C CA . ARG A 1 90 ? 9.372 0.941 7.750 1.00 87.19 90 ARG A CA 1
ATOM 641 C C . ARG A 1 90 ? 9.148 0.014 8.939 1.00 87.19 90 ARG A C 1
ATOM 643 O O . ARG A 1 90 ? 10.086 -0.648 9.375 1.00 87.19 90 ARG A O 1
ATOM 650 N N . SER A 1 91 ? 7.919 -0.024 9.444 1.00 89.44 91 SER A N 1
ATOM 651 C CA . SER A 1 91 ? 7.481 -0.985 10.460 1.00 89.44 91 SER A CA 1
ATOM 652 C C . SER A 1 91 ? 6.729 -2.130 9.791 1.00 89.44 91 SER A C 1
ATOM 654 O O . SER A 1 91 ? 6.002 -1.901 8.821 1.00 89.44 91 SER A O 1
ATOM 656 N N . ARG A 1 92 ? 6.928 -3.355 10.277 1.00 90.44 92 ARG A N 1
ATOM 657 C CA . ARG A 1 92 ? 6.268 -4.562 9.771 1.00 90.44 92 ARG A CA 1
ATOM 658 C C . ARG A 1 92 ? 5.705 -5.363 10.934 1.00 90.44 92 ARG A C 1
ATOM 660 O O . ARG A 1 92 ? 6.417 -5.585 11.910 1.00 90.44 92 ARG A O 1
ATOM 667 N N . GLU A 1 93 ? 4.463 -5.800 10.797 1.00 91.25 93 GLU A N 1
ATOM 668 C CA . GLU A 1 93 ? 3.753 -6.601 11.788 1.00 91.25 93 GLU A CA 1
ATOM 669 C C . GLU A 1 93 ? 3.039 -7.768 11.097 1.00 91.25 93 GLU A C 1
ATOM 671 O O . GLU A 1 93 ? 2.133 -7.574 10.281 1.00 91.25 93 GLU A O 1
ATOM 676 N N . ASP A 1 94 ? 3.465 -8.990 11.408 1.00 90.94 94 ASP A N 1
ATOM 677 C CA . ASP A 1 94 ? 2.891 -10.203 10.826 1.00 90.94 94 ASP A CA 1
ATOM 678 C C . ASP A 1 94 ? 1.520 -10.526 11.426 1.00 90.94 94 ASP A C 1
ATOM 680 O O . ASP A 1 94 ? 1.251 -10.273 12.602 1.00 90.94 94 ASP A O 1
ATOM 684 N N . ALA A 1 95 ? 0.641 -11.108 10.608 1.00 87.88 95 ALA A N 1
ATOM 685 C CA . ALA A 1 95 ? -0.708 -11.443 11.031 1.00 87.88 95 ALA A CA 1
ATOM 686 C C . ALA A 1 95 ? -0.709 -12.494 12.164 1.00 87.88 95 ALA A C 1
ATOM 688 O O . ALA A 1 95 ? -0.040 -13.529 12.054 1.00 87.88 95 ALA A O 1
ATOM 689 N N . PRO A 1 96 ? -1.553 -12.333 13.203 1.00 85.31 96 PRO A N 1
ATOM 690 C CA . PRO A 1 96 ? -1.607 -13.253 14.345 1.00 85.31 96 PRO A CA 1
ATOM 691 C C . PRO A 1 96 ? -1.948 -14.704 13.977 1.00 85.31 96 PRO A C 1
ATOM 693 O O . PRO A 1 96 ? -1.642 -15.632 14.721 1.00 85.31 96 PRO A O 1
ATOM 696 N N . ALA A 1 97 ? -2.631 -14.915 12.850 1.00 75.50 97 ALA A N 1
ATOM 697 C CA . ALA A 1 97 ? -3.118 -16.224 12.430 1.00 75.50 97 ALA A CA 1
ATOM 698 C C . ALA A 1 97 ? -2.069 -17.084 11.697 1.00 75.50 97 ALA A C 1
ATOM 700 O O . ALA A 1 97 ? -2.418 -18.171 11.238 1.00 75.50 97 ALA A O 1
ATOM 701 N N . GLY A 1 98 ? -0.821 -16.617 11.550 1.00 66.56 98 GLY A N 1
ATOM 702 C CA . GLY A 1 98 ? 0.211 -17.323 10.777 1.00 66.56 98 GLY A CA 1
ATOM 703 C C . GLY A 1 98 ? -0.089 -17.397 9.274 1.00 6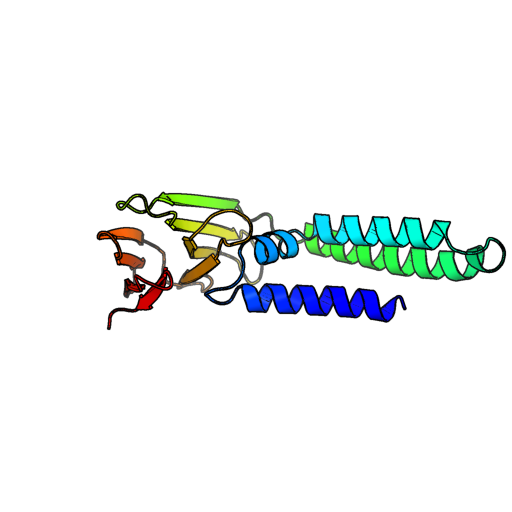6.56 98 GLY A C 1
ATOM 704 O O . GLY A 1 98 ? 0.547 -18.157 8.548 1.00 66.56 98 GLY A O 1
ATOM 705 N N . ALA A 1 99 ? -1.071 -16.624 8.804 1.00 68.62 99 ALA A N 1
ATOM 706 C CA . ALA A 1 99 ? -1.284 -16.393 7.386 1.00 68.62 99 ALA A CA 1
ATOM 707 C C . ALA A 1 99 ? -0.093 -15.591 6.844 1.00 68.62 99 ALA A C 1
ATOM 709 O O . ALA A 1 99 ? 0.418 -14.720 7.544 1.00 68.62 99 ALA A O 1
ATOM 710 N N . GLN A 1 100 ? 0.332 -15.863 5.605 1.00 83.50 100 GLN A N 1
ATOM 711 C CA . GLN A 1 100 ? 1.337 -15.070 4.882 1.00 83.50 100 GLN A CA 1
ATOM 712 C C . GLN A 1 100 ? 0.768 -13.675 4.584 1.00 83.50 100 GLN A C 1
ATOM 714 O O . GLN A 1 100 ? 0.352 -13.377 3.463 1.00 83.50 100 GLN A O 1
ATOM 719 N N . ARG A 1 101 ? 0.624 -12.862 5.625 1.00 88.31 101 ARG A N 1
ATOM 720 C CA . ARG A 1 101 ? 0.020 -11.539 5.626 1.00 88.31 101 ARG A CA 1
ATOM 721 C C . ARG A 1 101 ? 0.821 -10.682 6.589 1.00 88.31 101 ARG A C 1
ATOM 723 O O . ARG A 1 101 ? 0.994 -11.052 7.749 1.00 88.31 101 ARG A O 1
ATOM 730 N N . THR A 1 102 ? 1.256 -9.530 6.113 1.00 91.69 102 THR A N 1
ATOM 731 C CA . THR A 1 102 ? 2.068 -8.599 6.887 1.00 91.69 102 THR A CA 1
ATOM 732 C C . THR A 1 102 ? 1.492 -7.204 6.715 1.00 91.69 102 THR A C 1
ATOM 734 O O . THR A 1 102 ? 1.297 -6.715 5.600 1.00 91.69 102 THR A O 1
ATOM 737 N N . LEU A 1 103 ? 1.209 -6.557 7.838 1.00 92.50 103 LEU A N 1
ATOM 738 C CA . LEU A 1 103 ? 0.875 -5.146 7.892 1.00 92.50 103 LEU A CA 1
ATOM 739 C C . LEU A 1 103 ? 2.178 -4.351 7.834 1.00 92.50 103 LEU A C 1
ATOM 741 O O . LEU A 1 103 ? 3.097 -4.578 8.620 1.00 92.50 103 LEU A O 1
ATOM 745 N N . VAL A 1 104 ? 2.275 -3.425 6.888 1.00 92.62 104 VAL A N 1
ATOM 746 C CA . VAL A 1 104 ? 3.473 -2.621 6.665 1.00 92.62 104 VAL A CA 1
ATOM 747 C C . VAL A 1 104 ? 3.117 -1.150 6.761 1.00 92.62 104 VAL A C 1
ATOM 749 O O . VAL A 1 104 ? 2.303 -0.642 5.994 1.00 92.62 104 VAL A O 1
ATOM 752 N N . VAL A 1 105 ? 3.778 -0.447 7.674 1.00 93.00 105 VAL A N 1
ATOM 753 C CA . VAL A 1 105 ? 3.649 1.003 7.824 1.00 93.00 105 VAL A CA 1
ATOM 754 C C . VAL A 1 105 ? 4.920 1.650 7.302 1.00 93.00 105 VAL A C 1
ATOM 756 O O . VAL A 1 105 ? 6.010 1.421 7.830 1.00 93.00 105 VAL A O 1
ATOM 759 N N . VAL A 1 106 ? 4.784 2.451 6.250 1.00 91.12 106 VAL A N 1
ATOM 760 C CA . VAL A 1 106 ? 5.879 3.226 5.662 1.00 91.12 106 VAL A CA 1
ATOM 761 C C . VAL A 1 106 ? 5.706 4.674 6.090 1.00 91.12 106 VAL A C 1
ATOM 763 O O . VAL A 1 106 ? 4.761 5.326 5.658 1.00 91.12 106 VAL A O 1
ATOM 766 N N . HIS A 1 107 ? 6.611 5.175 6.922 1.00 88.38 107 HIS A N 1
ATOM 767 C CA . HIS A 1 107 ? 6.689 6.584 7.285 1.00 88.38 107 HIS A CA 1
ATOM 768 C C . HIS A 1 107 ? 7.769 7.263 6.447 1.00 88.38 107 HIS A C 1
ATOM 770 O O . HIS A 1 107 ? 8.903 6.788 6.404 1.00 88.38 107 HIS A O 1
ATOM 776 N N . ARG A 1 108 ? 7.425 8.374 5.799 1.00 86.62 108 ARG A N 1
ATOM 777 C CA . ARG A 1 108 ? 8.350 9.216 5.042 1.00 86.62 108 ARG A CA 1
ATOM 778 C C . ARG A 1 108 ? 8.267 10.640 5.552 1.00 86.62 108 ARG A C 1
ATOM 780 O O . ARG A 1 108 ? 7.184 11.218 5.578 1.00 86.62 108 ARG A O 1
ATOM 787 N N . SER A 1 109 ? 9.413 11.214 5.899 1.00 82.31 109 SER A N 1
ATOM 788 C CA . SER A 1 109 ? 9.516 12.639 6.199 1.00 82.31 109 SER A CA 1
ATOM 789 C C . SER A 1 109 ? 10.283 13.368 5.101 1.00 82.31 109 SER A C 1
ATOM 791 O O . SER A 1 109 ? 11.398 12.991 4.733 1.00 82.31 109 SER A O 1
ATOM 793 N N . TYR A 1 110 ? 9.676 14.424 4.565 1.00 80.25 110 TYR A N 1
ATOM 794 C CA . TYR A 1 110 ? 10.267 15.265 3.530 1.00 80.25 110 TYR A CA 1
ATOM 795 C C . TYR A 1 110 ? 10.622 16.626 4.130 1.00 80.25 110 TYR A C 1
ATOM 797 O O . TYR A 1 110 ? 9.748 17.367 4.578 1.00 80.25 110 TYR A O 1
ATOM 805 N N . GLY A 1 111 ? 11.914 16.964 4.138 1.00 68.75 111 GLY A N 1
ATOM 806 C CA . GLY A 1 111 ? 12.406 18.203 4.752 1.00 68.75 111 GLY A CA 1
ATOM 807 C C . GLY A 1 111 ? 12.169 19.478 3.933 1.00 68.75 111 GLY A C 1
ATOM 808 O O . GLY A 1 111 ? 12.273 20.574 4.476 1.00 68.75 111 GLY A O 1
ATOM 809 N N . SER A 1 112 ? 11.880 19.371 2.632 1.00 67.75 112 SER A N 1
ATOM 810 C CA . SER A 1 112 ? 11.648 20.523 1.753 1.00 67.75 112 SER A CA 1
ATOM 811 C C . SER A 1 112 ? 10.857 20.141 0.495 1.00 67.75 112 SER A C 1
ATOM 813 O O . SER A 1 112 ? 10.815 18.976 0.102 1.00 67.75 112 SER A O 1
ATOM 815 N N . GLY A 1 113 ? 10.232 21.134 -0.149 1.00 67.44 113 GLY A N 1
ATOM 816 C CA . GLY A 1 113 ? 9.473 20.970 -1.395 1.00 67.44 113 GLY A CA 1
ATOM 817 C C . GLY A 1 113 ? 7.954 21.006 -1.212 1.00 67.44 113 GLY A C 1
ATOM 818 O O . GLY A 1 113 ? 7.447 21.234 -0.120 1.00 67.44 113 GLY A O 1
ATOM 819 N N . SER A 1 114 ? 7.213 20.784 -2.300 1.00 64.62 114 SER A N 1
ATOM 820 C CA . SER A 1 114 ? 5.739 20.776 -2.302 1.00 64.62 114 SER A CA 1
ATOM 821 C C . SER A 1 114 ? 5.119 19.602 -1.534 1.00 64.62 114 SER A C 1
ATOM 823 O O . SER A 1 114 ? 3.916 19.609 -1.305 1.00 64.62 114 SER A O 1
ATOM 825 N N . GLN A 1 115 ? 5.929 18.610 -1.156 1.00 66.12 115 GLN A N 1
ATOM 826 C CA . GLN A 1 115 ? 5.554 17.470 -0.312 1.00 66.12 115 GLN A CA 1
ATOM 827 C C . GLN A 1 115 ? 6.178 17.558 1.089 1.00 66.12 115 GLN A C 1
ATOM 829 O O . GLN A 1 115 ? 6.278 16.546 1.772 1.00 66.12 115 GLN A O 1
ATOM 834 N N . ALA A 1 116 ? 6.669 18.735 1.500 1.00 71.19 116 ALA A N 1
ATOM 835 C CA . ALA A 1 116 ? 7.251 18.906 2.826 1.00 71.19 116 ALA A CA 1
ATOM 836 C C . ALA A 1 116 ? 6.240 18.515 3.917 1.00 71.19 116 ALA A C 1
ATOM 838 O O . ALA A 1 116 ? 5.097 18.970 3.893 1.00 71.19 116 ALA A O 1
ATOM 839 N N . GLY A 1 117 ? 6.673 17.681 4.863 1.00 80.56 117 GLY A N 1
ATOM 840 C CA . GLY A 1 117 ? 5.813 17.126 5.908 1.00 80.56 117 GLY A CA 1
ATOM 841 C C . GLY A 1 117 ? 6.046 15.638 6.167 1.00 80.56 117 GLY A C 1
ATOM 842 O O . GLY A 1 117 ? 6.946 15.015 5.595 1.00 80.56 117 GLY A O 1
ATOM 843 N N . GLU A 1 118 ? 5.233 15.086 7.066 1.00 86.62 118 GLU A N 1
ATOM 844 C CA . GLU A 1 118 ? 5.183 13.654 7.367 1.00 86.62 118 GLU A CA 1
ATOM 845 C C . GLU A 1 118 ? 4.093 12.983 6.512 1.00 86.62 118 GLU A C 1
ATOM 847 O O . GLU A 1 118 ? 2.994 13.517 6.337 1.00 86.62 118 GLU A O 1
ATOM 852 N N . HIS A 1 119 ? 4.418 11.815 5.962 1.00 89.12 119 HIS A N 1
ATOM 853 C CA . HIS A 1 119 ? 3.524 10.973 5.173 1.00 89.12 119 HIS A CA 1
ATOM 854 C C . HIS A 1 119 ? 3.593 9.533 5.675 1.00 89.12 119 HIS A C 1
ATOM 856 O O . HIS A 1 119 ? 4.683 8.979 5.842 1.00 89.12 119 HIS A O 1
ATOM 862 N N . TRP A 1 120 ? 2.437 8.899 5.843 1.00 90.88 120 TRP A N 1
ATOM 863 C CA . TRP A 1 120 ? 2.326 7.494 6.211 1.00 90.88 120 TRP A CA 1
ATOM 864 C C . TRP A 1 120 ? 1.487 6.740 5.196 1.00 90.88 120 TRP A C 1
ATOM 866 O O . TRP A 1 120 ? 0.339 7.092 4.939 1.00 90.88 120 TRP A O 1
ATOM 876 N N . HIS A 1 121 ? 2.039 5.645 4.685 1.00 91.88 121 HIS A N 1
ATOM 877 C CA . HIS A 1 121 ? 1.274 4.653 3.944 1.00 91.88 121 HIS A CA 1
ATOM 878 C C . HIS A 1 121 ? 1.106 3.412 4.810 1.00 91.88 121 HIS A C 1
ATOM 880 O O . HIS A 1 121 ? 2.093 2.812 5.247 1.00 91.88 121 HIS A O 1
ATOM 886 N N . VAL A 1 122 ? -0.143 3.016 5.027 1.00 92.62 122 VAL A N 1
ATOM 887 C CA . VAL A 1 122 ? -0.491 1.756 5.681 1.00 92.62 122 VAL A CA 1
ATOM 888 C C . VAL A 1 122 ? -0.853 0.754 4.596 1.00 92.62 122 VAL A C 1
ATOM 890 O O . VAL A 1 122 ? -1.817 0.943 3.853 1.00 92.62 122 VAL A O 1
ATOM 893 N N . LEU A 1 123 ? -0.052 -0.297 4.485 1.00 92.69 123 LEU A N 1
ATOM 894 C CA . LEU A 1 123 ? -0.120 -1.293 3.427 1.00 92.69 123 LEU A CA 1
ATOM 895 C C . LEU A 1 123 ? -0.396 -2.668 4.028 1.00 92.69 123 LEU A C 1
ATOM 897 O O . LEU A 1 123 ? 0.185 -3.029 5.047 1.00 92.69 123 LEU A O 1
ATOM 901 N N . LEU A 1 124 ? -1.223 -3.455 3.354 1.00 92.12 124 LEU A N 1
ATOM 902 C CA . LEU A 1 124 ? -1.332 -4.888 3.588 1.00 92.12 124 LEU A CA 1
ATOM 903 C C . LEU A 1 124 ? -0.566 -5.613 2.488 1.00 92.12 124 LEU A C 1
ATOM 905 O O . LEU A 1 124 ? -0.849 -5.415 1.308 1.00 92.12 124 LEU A O 1
ATOM 909 N N . GLU A 1 125 ? 0.385 -6.452 2.867 1.00 90.75 125 GLU A N 1
ATOM 910 C CA . GLU A 1 125 ? 1.074 -7.369 1.962 1.00 90.75 125 GLU A CA 1
ATOM 911 C C . GLU A 1 125 ? 0.569 -8.787 2.244 1.00 90.75 125 GLU A C 1
ATOM 913 O O . GLU A 1 125 ? 0.458 -9.179 3.404 1.00 90.75 125 GLU A O 1
ATOM 918 N N . SER A 1 126 ? 0.233 -9.559 1.208 1.00 88.56 126 SER A N 1
ATOM 919 C CA . SER A 1 126 ? -0.125 -10.975 1.358 1.00 88.56 126 SER A CA 1
ATOM 920 C C . SER A 1 126 ? 0.553 -11.850 0.318 1.00 88.56 126 SER A C 1
ATOM 922 O O . SER A 1 126 ? 0.650 -11.468 -0.845 1.00 88.56 126 SER A O 1
ATOM 924 N N . GLY A 1 127 ? 0.963 -13.046 0.735 1.00 84.44 127 GLY A N 1
ATOM 925 C CA . GLY A 1 127 ? 1.692 -14.015 -0.072 1.00 84.44 127 GLY A CA 1
ATOM 926 C C . GLY A 1 127 ? 3.187 -13.715 -0.152 1.00 84.44 127 GLY A C 1
ATOM 927 O O . GLY A 1 127 ? 3.676 -12.699 0.337 1.00 84.44 127 GLY A O 1
ATOM 928 N N . GLU A 1 128 ? 3.921 -14.614 -0.804 1.00 79.19 128 GLU A N 1
ATOM 929 C CA . GLU A 1 128 ? 5.368 -14.503 -0.996 1.00 79.19 128 GLU A CA 1
ATOM 930 C C . GLU A 1 128 ? 5.746 -14.519 -2.483 1.00 79.19 128 GLU A C 1
ATOM 932 O O . GLU A 1 128 ? 5.039 -15.064 -3.336 1.00 79.19 128 GLU A O 1
ATOM 937 N N . GLY A 1 129 ? 6.892 -13.914 -2.805 1.00 77.00 129 GLY A N 1
ATOM 938 C CA . GLY A 1 129 ? 7.463 -13.937 -4.150 1.00 77.00 129 GLY A CA 1
ATOM 939 C C . GLY A 1 129 ? 6.523 -13.370 -5.220 1.00 77.00 129 GLY A C 1
ATOM 940 O O . GLY A 1 129 ? 6.050 -12.243 -5.117 1.00 77.00 129 GLY A O 1
ATOM 941 N N . TRP A 1 130 ? 6.288 -14.147 -6.278 1.00 72.56 130 TRP A N 1
ATOM 942 C CA . TRP A 1 130 ? 5.577 -13.711 -7.487 1.00 72.56 130 TRP A CA 1
ATOM 943 C C . TRP A 1 130 ? 4.066 -13.610 -7.327 1.00 72.56 130 TRP A C 1
ATOM 945 O O . TRP A 1 130 ? 3.427 -12.926 -8.117 1.00 72.56 130 TRP A O 1
ATOM 955 N N . SER A 1 131 ? 3.497 -14.269 -6.320 1.00 75.94 131 SER A N 1
ATOM 956 C CA . SER A 1 131 ? 2.077 -14.160 -5.985 1.00 75.94 131 SER A CA 1
ATOM 957 C C . SER A 1 131 ? 1.804 -13.114 -4.911 1.00 75.94 131 SER A C 1
ATOM 959 O O . SER A 1 131 ? 0.649 -12.954 -4.525 1.00 75.94 131 SER A O 1
ATOM 961 N N . ALA A 1 132 ? 2.839 -12.432 -4.408 1.00 81.75 132 ALA A N 1
ATOM 962 C CA . ALA A 1 132 ? 2.664 -11.425 -3.380 1.00 81.75 132 ALA A CA 1
ATOM 963 C C . ALA A 1 132 ? 1.813 -10.266 -3.912 1.00 81.75 132 ALA A C 1
ATOM 965 O O . ALA A 1 132 ? 2.081 -9.713 -4.982 1.00 81.75 132 ALA A O 1
ATOM 966 N N . ARG A 1 133 ? 0.786 -9.902 -3.153 1.00 85.06 133 ARG A N 1
ATOM 967 C CA . ARG A 1 133 ? -0.152 -8.821 -3.451 1.00 85.06 133 ARG A CA 1
ATOM 968 C C . ARG A 1 133 ? -0.025 -7.730 -2.408 1.00 85.06 133 ARG A C 1
ATOM 970 O O . ARG A 1 133 ? 0.275 -8.015 -1.248 1.00 85.06 133 ARG A O 1
ATOM 977 N N . ARG A 1 134 ? -0.261 -6.486 -2.822 1.00 88.12 134 ARG A N 1
ATOM 978 C CA . ARG A 1 134 ? -0.214 -5.322 -1.934 1.00 88.12 134 ARG A CA 1
ATOM 979 C C . ARG A 1 134 ? -1.499 -4.507 -2.050 1.00 88.12 134 ARG A C 1
ATOM 981 O O . ARG A 1 134 ? -1.929 -4.169 -3.152 1.00 88.12 134 ARG A O 1
ATOM 988 N N . TRP A 1 135 ? -2.082 -4.148 -0.912 1.00 89.44 135 TRP A N 1
ATOM 989 C CA . TRP A 1 135 ? -3.232 -3.249 -0.830 1.00 89.44 135 TRP A CA 1
ATOM 990 C C . TRP A 1 135 ? -2.893 -2.017 0.002 1.00 89.44 135 TRP A C 1
ATOM 992 O O . TRP A 1 135 ? -2.266 -2.130 1.054 1.00 89.44 135 TRP A O 1
ATOM 1002 N N . LEU A 1 136 ? -3.313 -0.839 -0.461 1.00 90.38 136 LEU A N 1
ATOM 1003 C CA . LEU A 1 136 ? -3.221 0.398 0.308 1.00 90.38 136 LEU A CA 1
ATOM 1004 C C . LEU A 1 136 ? -4.472 0.525 1.179 1.00 90.38 136 LEU A C 1
ATOM 1006 O O . LEU A 1 136 ? -5.580 0.617 0.653 1.00 90.38 136 LEU A O 1
ATOM 1010 N N . LEU A 1 137 ? -4.283 0.516 2.498 1.00 90.88 137 LEU A N 1
ATOM 1011 C CA . LEU A 1 137 ? -5.364 0.671 3.475 1.00 90.88 137 LEU A CA 1
ATOM 1012 C C . LEU A 1 137 ? -5.619 2.148 3.780 1.00 90.88 137 LEU A C 1
ATOM 1014 O O . LEU A 1 137 ? -6.762 2.596 3.841 1.00 90.88 137 LEU A O 1
ATOM 1018 N N . ALA A 1 138 ? -4.543 2.912 3.969 1.00 90.69 138 ALA A N 1
ATOM 1019 C CA . ALA A 1 138 ? -4.619 4.336 4.253 1.00 90.69 138 ALA A CA 1
ATOM 1020 C C . ALA A 1 138 ? -3.387 5.077 3.727 1.00 90.69 138 ALA A C 1
ATOM 1022 O O . ALA A 1 138 ? -2.260 4.589 3.840 1.00 90.69 138 ALA A O 1
ATOM 1023 N N . ASP A 1 139 ? -3.632 6.271 3.199 1.00 90.88 139 ASP A N 1
ATOM 1024 C CA . ASP A 1 139 ? -2.634 7.300 2.921 1.00 90.88 139 ASP A CA 1
ATOM 1025 C C . ASP A 1 139 ? -2.948 8.489 3.837 1.00 90.88 139 ASP A C 1
ATOM 1027 O O . ASP A 1 139 ? -4.072 9.003 3.839 1.00 90.88 139 ASP A O 1
ATOM 1031 N N . VAL A 1 140 ? -2.001 8.829 4.707 1.00 89.62 140 VAL A N 1
ATOM 1032 C CA . VAL A 1 140 ? -2.177 9.767 5.819 1.00 89.62 140 VAL A CA 1
ATOM 1033 C C . VAL A 1 140 ? -1.054 10.802 5.765 1.00 89.62 140 VAL A C 1
ATOM 1035 O O . VAL A 1 140 ? 0.113 10.441 5.625 1.00 89.62 140 VAL A O 1
ATOM 1038 N N . GLY A 1 141 ? -1.391 12.083 5.912 1.00 85.62 141 GLY A N 1
ATOM 1039 C CA . GLY A 1 141 ? -0.432 13.192 5.885 1.00 85.62 141 GLY A CA 1
ATOM 1040 C C . GLY A 1 141 ? -0.408 13.971 4.564 1.00 85.62 141 GLY A C 1
ATOM 1041 O O . GLY A 1 141 ? -1.329 13.891 3.754 1.00 85.62 141 GLY A O 1
ATOM 1042 N N . GLY A 1 142 ? 0.627 14.796 4.383 1.00 76.38 142 GLY A N 1
ATOM 1043 C CA . GLY A 1 142 ? 0.856 15.602 3.171 1.00 76.38 142 GLY A CA 1
ATOM 1044 C C . GLY A 1 142 ? 0.150 16.949 3.063 1.00 76.38 142 GLY A C 1
ATOM 1045 O O . GLY A 1 142 ? 0.474 17.737 2.176 1.00 76.38 142 GLY A O 1
ATOM 1046 N N . ALA A 1 143 ? -0.770 17.249 3.975 1.00 74.00 143 ALA A N 1
ATOM 1047 C CA . ALA A 1 143 ? -1.287 18.599 4.167 1.00 74.00 143 ALA A CA 1
ATOM 1048 C C . ALA A 1 143 ? -0.630 19.240 5.405 1.00 74.00 143 ALA A C 1
ATOM 1050 O O . ALA A 1 143 ? -0.305 18.510 6.343 1.00 74.00 143 ALA A O 1
ATOM 1051 N N . PRO A 1 144 ? -0.472 20.579 5.452 1.00 67.75 144 PRO A N 1
ATOM 1052 C CA . PRO A 1 144 ? 0.078 21.283 6.618 1.00 67.75 144 PRO A CA 1
ATOM 1053 C C . PRO A 1 144 ? -0.650 20.956 7.931 1.00 67.75 144 PRO A C 1
ATOM 1055 O O . PRO A 1 144 ? -0.004 20.836 8.965 1.00 67.75 144 PRO A O 1
ATOM 1058 N N . ASP A 1 145 ? -1.966 20.735 7.848 1.00 69.50 145 ASP A N 1
ATOM 1059 C CA . ASP A 1 145 ? -2.843 20.315 8.952 1.00 69.50 145 ASP A CA 1
ATOM 1060 C C . ASP A 1 145 ? -3.414 18.903 8.711 1.00 69.50 145 ASP A C 1
ATOM 1062 O O . ASP A 1 145 ? -4.551 18.588 9.067 1.00 69.50 145 ASP A O 1
ATOM 1066 N N . GLY A 1 146 ? -2.663 18.061 7.996 1.00 76.94 146 GLY A N 1
ATOM 1067 C CA . GLY A 1 146 ? -3.070 16.696 7.691 1.00 76.94 146 GLY A CA 1
ATOM 1068 C C . GLY A 1 146 ? -3.148 15.832 8.945 1.00 76.94 146 GLY A C 1
ATOM 1069 O O . GLY A 1 146 ? -2.387 16.017 9.892 1.00 76.94 146 GLY A O 1
ATOM 1070 N N . ALA A 1 147 ? -4.052 14.854 8.919 1.00 85.88 147 ALA A N 1
ATOM 1071 C CA . ALA A 1 147 ? -4.152 13.845 9.963 1.00 85.88 147 ALA A CA 1
ATOM 1072 C C . ALA A 1 147 ? -2.804 13.146 10.187 1.00 85.88 147 ALA A C 1
ATOM 1074 O O . ALA A 1 147 ? -2.098 12.842 9.221 1.00 85.88 147 ALA A O 1
ATOM 1075 N N . ARG A 1 148 ? -2.482 12.836 11.442 1.00 90.94 148 ARG A N 1
ATOM 1076 C CA . ARG A 1 148 ? -1.312 12.037 11.817 1.00 90.94 148 ARG A CA 1
ATOM 1077 C C . ARG A 1 148 ? -1.706 10.600 12.119 1.00 90.94 148 ARG A C 1
ATOM 1079 O O . ARG A 1 148 ? -2.695 10.352 12.809 1.00 90.94 148 ARG A O 1
ATOM 1086 N N . LEU A 1 149 ? -0.907 9.643 11.645 1.00 93.06 149 LEU A N 1
ATOM 1087 C CA . LEU A 1 149 ? -1.083 8.243 12.020 1.00 93.06 149 LEU A CA 1
ATOM 1088 C C . LEU A 1 149 ? -0.715 8.059 13.500 1.00 93.06 149 LEU A C 1
ATOM 1090 O O . LEU A 1 149 ? 0.411 8.351 13.902 1.00 93.06 149 LEU A O 1
ATOM 1094 N N . VAL A 1 150 ? -1.666 7.572 14.294 1.00 94.75 150 VAL A N 1
ATOM 1095 C CA . VAL A 1 150 ? -1.466 7.242 15.712 1.00 94.75 150 VAL A CA 1
ATOM 1096 C C . VAL A 1 150 ? -1.087 5.774 15.842 1.00 94.75 150 VAL A C 1
ATOM 1098 O O . VAL A 1 150 ? -0.107 5.445 16.503 1.00 94.75 150 VAL A O 1
ATOM 1101 N N . GLU A 1 151 ? -1.845 4.898 15.182 1.00 94.12 151 GLU A N 1
ATOM 1102 C CA . GLU A 1 151 ? -1.654 3.455 15.268 1.00 94.12 151 GLU A CA 1
ATOM 1103 C C . GLU A 1 151 ? -2.171 2.757 14.007 1.00 94.12 151 GLU A C 1
ATOM 1105 O O . GLU A 1 151 ? -3.188 3.143 13.431 1.00 94.12 151 GLU A O 1
ATOM 1110 N N . ALA A 1 152 ? -1.486 1.700 13.589 1.00 95.56 152 ALA A N 1
ATOM 1111 C CA . ALA A 1 152 ? -2.018 0.719 12.658 1.00 95.56 152 ALA A CA 1
ATOM 1112 C C . ALA A 1 152 ? -1.601 -0.658 13.169 1.00 95.56 152 ALA A C 1
ATOM 1114 O O . ALA A 1 152 ? -0.404 -0.923 13.254 1.00 95.56 152 ALA A O 1
ATOM 1115 N N . SER A 1 153 ? -2.574 -1.488 13.537 1.00 95.50 153 SER A N 1
ATOM 1116 C CA . SER A 1 153 ? -2.318 -2.775 14.188 1.00 95.50 153 SER A CA 1
ATOM 1117 C C . SER A 1 153 ? -3.394 -3.810 13.866 1.00 95.50 153 SER A C 1
ATOM 1119 O O . SER A 1 153 ? -4.522 -3.490 13.453 1.00 95.50 153 SER A O 1
ATOM 1121 N N . TRP A 1 154 ? -3.045 -5.082 14.058 1.00 94.44 154 TRP A N 1
ATOM 1122 C CA . TRP A 1 154 ? -4.010 -6.174 14.012 1.00 94.44 154 TRP A CA 1
ATOM 1123 C C . TRP A 1 154 ? -4.865 -6.157 15.280 1.00 94.44 154 TRP A C 1
ATOM 1125 O O . TRP A 1 154 ? -4.375 -6.290 16.396 1.00 94.44 154 TRP A O 1
ATOM 1135 N N . THR A 1 155 ? -6.177 -6.029 15.107 1.00 91.94 155 THR A N 1
ATOM 1136 C CA . THR A 1 155 ? -7.152 -6.010 16.219 1.00 91.94 155 THR A CA 1
ATOM 1137 C C . THR A 1 155 ? -7.936 -7.315 16.343 1.00 91.94 155 THR A C 1
ATOM 1139 O O . THR A 1 155 ? -8.647 -7.537 17.321 1.00 91.94 155 THR A O 1
ATOM 1142 N N . GLY A 1 156 ? -7.752 -8.220 15.385 1.00 88.75 156 GLY A N 1
ATOM 1143 C CA . GLY A 1 156 ? -8.270 -9.579 15.393 1.00 88.75 156 GLY A CA 1
ATOM 1144 C C . GLY A 1 156 ? -7.474 -10.459 14.433 1.00 88.75 156 GLY A C 1
ATOM 1145 O O . GLY A 1 156 ? -6.472 -10.030 13.867 1.00 88.75 156 GLY A O 1
ATOM 1146 N N . ARG A 1 157 ? -7.935 -11.697 14.214 1.00 87.81 157 ARG A N 1
ATOM 1147 C CA . ARG A 1 157 ? -7.268 -12.630 13.282 1.00 87.81 157 ARG A CA 1
ATOM 1148 C C . ARG A 1 157 ? -7.264 -12.137 11.835 1.00 87.81 157 ARG A C 1
ATOM 1150 O O . ARG A 1 157 ? -6.324 -12.431 11.116 1.00 87.81 157 ARG A O 1
ATOM 1157 N N . GLU A 1 158 ? -8.309 -11.412 11.446 1.00 89.31 158 GLU A N 1
ATOM 1158 C CA . GLU A 1 158 ? -8.558 -10.941 10.076 1.00 89.31 158 GLU A CA 1
ATOM 1159 C C . GLU A 1 158 ? -9.007 -9.476 10.062 1.00 89.31 158 GLU A C 1
ATOM 1161 O O . GLU A 1 158 ? -9.743 -9.045 9.178 1.00 89.31 158 GLU A O 1
ATOM 1166 N N . GLN A 1 159 ? -8.637 -8.719 11.096 1.00 92.62 159 GLN A N 1
ATOM 1167 C CA . GLN A 1 159 ? -9.097 -7.349 11.267 1.00 92.62 159 GLN A CA 1
ATOM 1168 C C . GLN A 1 159 ? -7.929 -6.422 11.562 1.00 92.62 159 GLN A C 1
ATOM 1170 O O . GLN A 1 159 ? -7.163 -6.644 12.502 1.00 92.62 159 GLN A O 1
ATOM 1175 N N . ILE A 1 160 ? -7.840 -5.356 10.777 1.00 94.75 160 ILE A N 1
ATOM 1176 C CA . ILE A 1 160 ? -6.821 -4.319 10.897 1.00 94.75 160 ILE A CA 1
ATOM 1177 C C . ILE A 1 160 ? -7.527 -3.032 11.298 1.00 94.75 160 ILE A C 1
ATOM 1179 O O . ILE A 1 160 ? -8.498 -2.628 10.660 1.00 94.75 160 ILE A O 1
ATOM 1183 N N . THR A 1 161 ? -7.042 -2.380 12.349 1.00 96.31 161 THR A N 1
ATOM 1184 C CA . THR A 1 161 ? -7.522 -1.051 12.728 1.00 96.31 161 THR A CA 1
ATOM 1185 C C . THR A 1 161 ? -6.445 -0.029 12.397 1.00 96.31 161 THR A C 1
ATOM 1187 O O . THR A 1 161 ? -5.292 -0.185 12.789 1.00 96.31 161 THR A O 1
ATOM 1190 N N . VAL A 1 162 ? -6.841 1.030 11.696 1.00 95.88 162 VAL A N 1
ATOM 1191 C CA . VAL A 1 162 ? -6.014 2.207 11.431 1.00 95.88 162 VAL A CA 1
ATOM 1192 C C . VAL A 1 162 ? -6.609 3.382 12.193 1.00 95.88 162 VAL A C 1
ATOM 1194 O O . VAL A 1 162 ? -7.755 3.773 11.962 1.00 95.88 162 VAL A O 1
ATOM 1197 N N . VAL A 1 163 ? -5.832 3.933 13.116 1.00 95.94 163 VAL A N 1
ATOM 1198 C CA . VAL A 1 163 ? -6.199 5.071 13.954 1.00 95.94 163 VAL A CA 1
ATOM 1199 C C . VAL A 1 163 ? -5.330 6.257 13.574 1.00 95.94 163 VAL A C 1
ATOM 1201 O O . VAL A 1 163 ? -4.100 6.199 13.625 1.00 95.94 163 VAL A O 1
ATOM 1204 N N . THR A 1 164 ? -5.981 7.354 13.225 1.00 94.69 164 THR A N 1
ATOM 1205 C CA . THR A 1 164 ? -5.364 8.671 13.139 1.00 94.69 164 THR A CA 1
ATOM 1206 C C . THR A 1 164 ? -5.859 9.541 14.288 1.00 94.69 164 THR A C 1
ATOM 1208 O O . THR A 1 164 ? -6.747 9.166 15.054 1.00 94.69 164 THR A O 1
ATOM 1211 N N . ASP A 1 165 ? -5.288 10.728 14.412 1.00 93.94 165 ASP A N 1
ATOM 1212 C CA . ASP A 1 165 ? -5.768 11.773 15.321 1.00 93.94 165 ASP A CA 1
ATOM 1213 C C . ASP A 1 165 ? -7.186 12.290 15.005 1.00 93.94 165 ASP A C 1
ATOM 1215 O O . ASP A 1 165 ? -7.813 12.928 15.849 1.00 93.94 165 ASP A O 1
ATOM 1219 N N . SER A 1 166 ? -7.699 12.016 13.805 1.00 91.25 166 SER A N 1
ATOM 1220 C CA . SER A 1 166 ? -8.952 12.572 13.284 1.00 91.25 166 SER A CA 1
ATOM 1221 C C . SER A 1 166 ? -10.008 11.516 12.981 1.00 91.25 166 SER A C 1
ATOM 1223 O O . SER A 1 166 ? -11.200 11.823 12.993 1.00 91.25 166 SER A O 1
ATOM 1225 N N . TYR A 1 167 ? -9.609 10.276 12.705 1.00 91.62 167 TYR A N 1
ATOM 1226 C CA . TYR A 1 167 ? -10.530 9.200 12.374 1.00 91.62 167 TYR A CA 1
ATOM 1227 C C . TYR A 1 167 ? -9.990 7.828 12.773 1.00 91.62 167 TYR A C 1
ATOM 1229 O O . TYR A 1 167 ? -8.798 7.606 12.961 1.00 91.62 167 TYR A O 1
ATOM 1237 N N . ARG A 1 168 ? -10.904 6.863 12.843 1.00 95.00 168 ARG A N 1
ATOM 1238 C CA . ARG A 1 168 ? -10.588 5.447 13.003 1.00 95.00 168 ARG A CA 1
ATOM 1239 C C . ARG A 1 168 ? -11.257 4.672 11.879 1.00 95.00 168 ARG A C 1
ATOM 1241 O O . ARG A 1 168 ? -12.464 4.799 11.698 1.00 95.00 168 ARG A O 1
ATOM 1248 N N . ARG A 1 169 ? -10.482 3.871 11.151 1.00 94.69 169 ARG A N 1
ATOM 1249 C CA . ARG A 1 169 ? -10.974 2.940 10.129 1.00 94.69 169 ARG A CA 1
ATOM 1250 C C . ARG A 1 169 ? -10.658 1.517 10.533 1.00 94.69 169 ARG A C 1
ATOM 1252 O O . ARG A 1 169 ? -9.606 1.245 11.111 1.00 94.69 169 ARG A O 1
ATOM 1259 N N . VAL A 1 170 ? -11.577 0.616 10.228 1.00 95.75 170 VAL A N 1
ATOM 1260 C CA . VAL A 1 170 ? -11.432 -0.809 10.506 1.00 95.75 170 VAL A CA 1
ATOM 1261 C C . VAL A 1 170 ? -11.610 -1.553 9.195 1.00 95.75 170 VAL A C 1
ATOM 1263 O O . VAL A 1 170 ? -12.578 -1.322 8.478 1.00 95.75 170 VAL A O 1
ATOM 1266 N N . PHE A 1 171 ? -10.673 -2.436 8.880 1.00 94.19 171 PHE A N 1
ATOM 1267 C CA . PHE A 1 171 ? -10.685 -3.254 7.677 1.00 94.19 171 PHE A CA 1
ATOM 1268 C C . PHE A 1 171 ? -10.828 -4.714 8.077 1.00 94.19 171 PHE A C 1
ATOM 1270 O O . PHE A 1 171 ? -10.032 -5.220 8.869 1.00 94.19 171 PHE A O 1
ATOM 1277 N N . ASN A 1 172 ? -11.834 -5.380 7.524 1.00 93.75 172 ASN A N 1
ATOM 1278 C CA . ASN A 1 172 ? -11.989 -6.823 7.605 1.00 93.75 172 ASN A CA 1
ATOM 1279 C C . ASN A 1 172 ? -11.387 -7.443 6.350 1.00 93.75 172 ASN A C 1
ATOM 1281 O O . ASN A 1 172 ? -11.635 -6.960 5.247 1.00 93.75 172 ASN A O 1
ATOM 1285 N N . LEU A 1 173 ? -10.612 -8.507 6.506 1.00 89.88 173 LEU A N 1
ATOM 1286 C CA . LEU A 1 173 ? -10.050 -9.220 5.370 1.00 89.88 173 LEU A CA 1
ATOM 1287 C C . LEU A 1 173 ? -11.035 -10.269 4.874 1.00 89.88 173 LEU A C 1
ATOM 1289 O O . LEU A 1 173 ? -11.557 -11.069 5.655 1.00 89.88 173 LEU A O 1
ATOM 1293 N N . ASP A 1 174 ? -11.266 -10.272 3.567 1.00 86.38 174 ASP A N 1
ATOM 1294 C CA . ASP A 1 174 ? -11.963 -11.365 2.912 1.00 86.38 174 ASP A CA 1
ATOM 1295 C C . ASP A 1 174 ? -11.122 -12.648 3.013 1.00 86.38 174 ASP A C 1
ATOM 1297 O O . ASP A 1 174 ? -9.921 -12.650 2.725 1.00 86.38 174 ASP A O 1
ATOM 1301 N N . GLN A 1 175 ? -11.734 -13.744 3.464 1.00 78.19 175 GLN A N 1
ATOM 1302 C CA . GLN A 1 175 ? -10.994 -14.974 3.772 1.00 78.19 175 GLN A CA 1
ATOM 1303 C C . GLN A 1 175 ? -10.462 -15.668 2.515 1.00 78.19 175 GLN A C 1
ATOM 1305 O O . GLN A 1 175 ? -9.406 -16.301 2.583 1.00 78.19 175 GLN A O 1
ATOM 1310 N N . ASP A 1 176 ? -11.157 -15.509 1.388 1.00 77.50 176 ASP A N 1
ATOM 1311 C CA . ASP A 1 176 ? -10.847 -16.198 0.138 1.00 77.50 176 ASP A CA 1
ATOM 1312 C C . ASP A 1 176 ? -9.830 -15.419 -0.705 1.00 77.50 176 ASP A C 1
ATOM 1314 O O . ASP A 1 176 ? -8.881 -15.997 -1.239 1.00 77.50 176 ASP A O 1
ATOM 1318 N N . SER A 1 177 ? -9.993 -14.099 -0.813 1.00 76.06 177 SER A N 1
ATOM 1319 C CA . SER A 1 177 ? -9.135 -13.242 -1.642 1.00 76.06 177 SER A CA 1
ATOM 1320 C C . SER A 1 177 ? -8.007 -12.548 -0.874 1.00 76.06 177 SER A C 1
ATOM 1322 O O . SER A 1 177 ? -7.016 -12.135 -1.484 1.00 76.06 177 SER A O 1
ATOM 1324 N N . GLY A 1 178 ? -8.139 -12.405 0.450 1.00 80.50 178 GLY A N 1
ATOM 1325 C CA . GLY A 1 178 ? -7.260 -11.571 1.274 1.00 80.50 178 GLY A CA 1
ATOM 1326 C C . GLY A 1 178 ? -7.452 -10.065 1.062 1.00 80.50 178 GLY A C 1
ATOM 1327 O O . GLY A 1 178 ? -6.661 -9.280 1.584 1.00 80.50 178 GLY A O 1
ATOM 1328 N N . GLU A 1 179 ? -8.471 -9.655 0.299 1.00 87.00 179 GLU A N 1
ATOM 1329 C CA . GLU A 1 179 ? -8.759 -8.250 0.033 1.00 87.00 179 GLU A CA 1
ATOM 1330 C C . GLU A 1 179 ? -9.307 -7.552 1.292 1.00 87.00 179 GLU A C 1
ATOM 1332 O O . GLU A 1 179 ? -10.207 -8.079 1.954 1.00 87.00 179 GLU A O 1
ATOM 1337 N N . PRO A 1 180 ? -8.785 -6.367 1.651 1.00 89.44 180 PRO A N 1
ATOM 1338 C CA . PRO A 1 180 ? -9.298 -5.595 2.772 1.00 89.44 180 PRO A CA 1
ATOM 1339 C C . PRO A 1 180 ? -10.589 -4.860 2.398 1.00 89.44 180 PRO A C 1
ATOM 1341 O O . PRO A 1 180 ? -10.611 -4.030 1.491 1.00 89.44 180 PRO A O 1
ATOM 1344 N N . VAL A 1 181 ? -11.650 -5.102 3.164 1.00 90.69 181 VAL A N 1
ATOM 1345 C CA . VAL A 1 181 ? -12.949 -4.433 3.044 1.00 90.69 181 VAL A CA 1
ATOM 1346 C C . VAL A 1 181 ? -13.174 -3.554 4.268 1.00 90.69 181 VAL A C 1
ATOM 1348 O O . VAL A 1 181 ? -13.118 -4.021 5.406 1.00 90.69 181 VAL A O 1
ATOM 1351 N N . GLU A 1 182 ? -13.435 -2.267 4.052 1.00 90.00 182 GLU A N 1
ATOM 1352 C CA . GLU A 1 182 ? -13.722 -1.335 5.145 1.00 90.00 182 GLU A CA 1
ATOM 1353 C C . GLU A 1 182 ? -15.051 -1.700 5.829 1.00 90.00 182 GLU A C 1
ATOM 1355 O O . GLU A 1 182 ? -16.102 -1.793 5.188 1.00 90.00 182 GLU A O 1
ATOM 1360 N N . ALA A 1 183 ? -14.994 -1.919 7.142 1.00 84.56 183 ALA A N 1
ATOM 1361 C CA . ALA A 1 183 ? -16.161 -2.151 7.977 1.00 84.56 183 ALA A CA 1
ATOM 1362 C C . ALA A 1 183 ? -16.878 -0.810 8.199 1.00 84.56 183 ALA A C 1
ATOM 1364 O O . ALA A 1 183 ? -16.314 0.096 8.813 1.00 84.56 183 ALA A O 1
ATOM 1365 N N . ARG A 1 184 ? -18.096 -0.683 7.660 1.00 70.56 184 ARG A N 1
ATOM 1366 C CA . ARG A 1 184 ? -18.967 0.485 7.865 1.00 70.56 184 ARG A CA 1
ATOM 1367 C C . ARG A 1 184 ? -19.674 0.452 9.211 1.00 70.56 184 ARG A C 1
ATOM 1369 O O . ARG A 1 184 ? -20.050 -0.660 9.644 1.00 70.56 184 ARG A O 1
#

Radius of gyration: 21.19 Å; chains: 1; bounding box: 50×39×58 Å